Protein AF-0000000068831504 (afdb_homodimer)

pLDDT: mean 93.35, std 12.06, range [27.45, 98.94]

Organism: Rhodotorula toruloides (NCBI:txid5286)

Radius of gyration: 21.92 Å; Cα contacts (8 Å, |Δi|>4): 658; chains: 2; bounding box: 36×69×46 Å

InterPro domains:
  IPR019587 Polyketide cyclase/dehydrase [PF10604] (10-148)
  IPR023393 START-like domain superfamily [G3DSA:3.30.530.20] (9-151)

Sequence (302 aa):
MSAPVHGTYVVESAVIRAPLAQVWHLIKLGEFSKWFSQLESSGPAPKGVSDEVDVFEWKFKDGTVLHLKQEEHSSLRHSISYSVISAQPALSYSSVISTITLWSVTTGEFADSTFVQWTGQFSSDADASVVADASWKRKDALGDLAKAVKAMSAPVHGTYVVESAVIRAPLAQVWHLIKLGEFSKWFSQLESSGPAPKGVSDEVDVFEWKFKDGTVLHLKQEEHSSLRHSISYSVISAQPALSYSSVISTITLWSVTTGEFADSTFVQWTGQFSSDADASVVADASWKRKDALGDLAKAVKA

Secondary structure (DSSP, 8-state):
----TTSSEEEEEEEESS-HHHHHHH--GGGGGGT-TTEEEEEEPPTTT-S-TTEEEEEETTS-EEEEEEEEEETTTTEEEEEEEEEESPPSSS-EEEEEEEEE--SSTTTT-EEEEEEEEE-TT--HHHHHHHHHHHHHHHHHHHHHHH-/------SSEEEEEEEESS-HHHHHHH--GGGGGGT-TTEEEEEEPPTTT-S-TTEEEEEETTS-EEEEEEEEEETTTTEEEEEEEEEESPPSSS-EEEEEEEEE--SSTTTT-EEEEEEEEE-TT--HHHHHHHHHHHHHHHHHHHHHHH-

Foldseek 3Di:
DPDPLPALKAKDKDKALAAPVLLLVQPDQQRLVVQQVQWPHKHADDPPPDPDRQWMWTAGPVGKIWIKGWPDDDPPQSKTKIKTPAMVVGDQFDIKMKMKTKDADCDDPRHRIIMIMIMMHTDRRDDSVNRVVVNVSVVSSVVSSNVVSVD/DPDPLPALKAKDKDKALAAPVLLLVQPDQQRLVVQQVQWPHKHADDPPPDPDRQWMWTAGPVGKIWIKGWPDDDPPQSKTKIKTPAMVVGDQFDIKMKMKTKDADCDDPRHRIIMIMIMMHTDRRDDSVNRVVVNVSVVSSVVSSNVVSVD

Structure (mmCIF, N/CA/C/O backbone):
data_AF-0000000068831504-model_v1
#
loop_
_entity.id
_entity.type
_entity.pdbx_description
1 polymer RHTO0S12e04016g1_1
#
loop_
_atom_site.group_PDB
_atom_site.id
_atom_site.type_symbol
_atom_site.label_atom_id
_atom_site.label_alt_id
_atom_site.label_comp_id
_atom_site.label_asym_id
_atom_site.label_entity_id
_atom_site.label_seq_id
_atom_site.pdbx_PDB_ins_code
_atom_site.Cartn_x
_atom_site.Cartn_y
_atom_site.Cartn_z
_atom_site.occupancy
_atom_site.B_iso_or_equiv
_atom_site.auth_seq_id
_atom_site.auth_comp_id
_atom_site.auth_asym_id
_atom_site.auth_atom_id
_atom_site.pdbx_PDB_model_num
ATOM 1 N N . MET A 1 1 ? -12.477 -1.153 14.953 1 27.45 1 MET A N 1
ATOM 2 C CA . MET A 1 1 ? -11.57 -0.875 16.062 1 27.45 1 MET A CA 1
ATOM 3 C C . MET A 1 1 ? -10.352 -0.09 15.578 1 27.45 1 MET A C 1
ATOM 5 O O . MET A 1 1 ? -9.758 -0.424 14.555 1 27.45 1 MET A O 1
ATOM 9 N N . SER A 1 2 ? -10.289 1.305 15.781 1 34.94 2 SER A N 1
ATOM 10 C CA . SER A 1 2 ? -9.188 2.244 15.578 1 34.94 2 SER A CA 1
ATOM 11 C C . SER A 1 2 ? -7.844 1.602 15.914 1 34.94 2 SER A C 1
ATOM 13 O O . SER A 1 2 ? -7.77 0.704 16.75 1 34.94 2 SER A O 1
ATOM 15 N N . ALA A 1 3 ? -6.973 1.471 15.055 1 42.38 3 ALA A N 1
ATOM 16 C CA . ALA A 1 3 ? -5.613 1.045 15.375 1 42.38 3 ALA A CA 1
ATOM 17 C C . ALA A 1 3 ? -5.199 1.527 16.766 1 42.38 3 ALA A C 1
ATOM 19 O O . ALA A 1 3 ? -5.504 2.658 17.156 1 42.38 3 ALA A O 1
ATOM 20 N N . PRO A 1 4 ? -4.98 0.751 17.797 1 41.09 4 PRO A N 1
ATOM 21 C CA . PRO A 1 4 ? -4.527 1.148 19.125 1 41.09 4 PRO A CA 1
ATOM 22 C C . PRO A 1 4 ? -3.52 2.295 19.094 1 41.09 4 PRO A C 1
ATOM 24 O O . PRO A 1 4 ? -2.654 2.334 18.219 1 41.09 4 PRO A O 1
ATOM 27 N N . VAL A 1 5 ? -3.967 3.566 19.469 1 49.03 5 VAL A N 1
ATOM 28 C CA . VAL A 1 5 ? -3.16 4.754 19.719 1 49.03 5 VAL A CA 1
ATOM 29 C C . VAL A 1 5 ? -1.934 4.383 20.547 1 49.03 5 VAL A C 1
ATOM 31 O O . VAL A 1 5 ? -1.274 5.258 21.125 1 49.03 5 VAL A O 1
ATOM 34 N N . HIS A 1 6 ? -1.505 3.275 20.625 1 55.69 6 HIS A N 1
ATOM 35 C CA . HIS A 1 6 ? -0.518 3.217 21.688 1 55.69 6 HIS A CA 1
ATOM 36 C C . HIS A 1 6 ? 0.79 3.881 21.266 1 55.69 6 HIS A C 1
ATOM 38 O O . HIS A 1 6 ? 1.535 4.379 22.125 1 55.69 6 HIS A O 1
ATOM 44 N N . GLY A 1 7 ? 1.197 4.094 19.922 1 78 7 GLY A N 1
ATOM 45 C CA . GLY A 1 7 ? 2.561 4.527 19.656 1 78 7 GLY A CA 1
ATOM 46 C C . GLY A 1 7 ? 2.637 5.891 19 1 78 7 GLY A C 1
ATOM 47 O O . GLY A 1 7 ? 1.649 6.625 18.953 1 78 7 GLY A O 1
ATOM 48 N N . THR A 1 8 ? 3.674 6.516 18.984 1 92.44 8 THR A N 1
ATOM 49 C CA . THR A 1 8 ? 4.043 7.773 18.344 1 92.44 8 THR A CA 1
ATOM 50 C C . THR A 1 8 ? 3.949 7.66 16.828 1 92.44 8 THR A C 1
ATOM 52 O O . THR A 1 8 ? 4.773 8.219 16.094 1 92.44 8 THR A O 1
ATOM 55 N N . TYR A 1 9 ? 2.951 6.793 16.438 1 94.94 9 TYR A N 1
ATOM 56 C CA . TYR A 1 9 ? 2.811 6.527 15.008 1 94.94 9 TYR A CA 1
ATOM 57 C C . TYR A 1 9 ? 1.354 6.641 14.578 1 94.94 9 TYR A C 1
ATOM 59 O O . TYR A 1 9 ? 0.45 6.203 15.297 1 94.94 9 TYR A O 1
ATOM 67 N N . VAL A 1 10 ? 1.093 7.273 13.422 1 96.81 10 VAL A N 1
ATOM 68 C CA . VAL A 1 10 ? -0.245 7.391 12.852 1 96.81 10 VAL A CA 1
ATOM 69 C C . VAL A 1 10 ? -0.258 6.816 11.438 1 96.81 10 VAL A C 1
ATOM 71 O O . VAL A 1 10 ? 0.675 7.039 10.664 1 96.81 10 VAL A O 1
ATOM 74 N N . VAL A 1 11 ? -1.264 6.031 11.094 1 97.31 11 VAL A N 1
ATOM 75 C CA . VAL A 1 11 ? -1.48 5.523 9.742 1 97.31 11 VAL A CA 1
ATOM 76 C C . VAL A 1 11 ? -2.951 5.676 9.359 1 97.31 11 VAL A C 1
ATOM 78 O O . VAL A 1 11 ? -3.832 5.117 10.023 1 97.31 11 VAL A O 1
ATOM 81 N N . GLU A 1 12 ? -3.25 6.445 8.359 1 98.44 12 GLU A N 1
ATOM 82 C CA . GLU A 1 12 ? -4.586 6.59 7.785 1 98.44 12 GLU A CA 1
ATOM 83 C C . GLU A 1 12 ? -4.57 6.332 6.281 1 98.44 12 GLU A C 1
ATOM 85 O O . GLU A 1 12 ? -3.643 6.746 5.582 1 98.44 12 GLU A O 1
ATOM 90 N N . SER A 1 13 ? -5.551 5.645 5.859 1 98.81 13 SER A N 1
ATOM 91 C CA . SER A 1 13 ? -5.602 5.289 4.445 1 98.81 13 SER A CA 1
ATOM 92 C C . SER A 1 13 ? -7.035 5.305 3.922 1 98.81 13 SER A C 1
ATOM 94 O O . SER A 1 13 ? -7.984 5.172 4.695 1 98.81 13 SER A O 1
ATOM 96 N N . ALA A 1 14 ? -7.199 5.516 2.617 1 98.75 14 ALA A N 1
ATOM 97 C CA . ALA A 1 14 ? -8.492 5.539 1.935 1 98.75 14 ALA A CA 1
ATOM 98 C C . ALA A 1 14 ? -8.352 5.102 0.479 1 98.75 14 ALA A C 1
ATOM 100 O O . ALA A 1 14 ? -7.242 5.09 -0.068 1 98.75 14 ALA A O 1
ATOM 101 N N . VAL A 1 15 ? -9.43 4.672 -0.06 1 98.62 15 VAL A N 1
ATOM 102 C CA . VAL A 1 15 ? -9.531 4.422 -1.494 1 98.62 15 VAL A CA 1
ATOM 103 C C . VAL A 1 15 ? -10.25 5.582 -2.174 1 98.62 15 VAL A C 1
ATOM 105 O O . VAL A 1 15 ? -11.375 5.93 -1.801 1 98.62 15 VAL A O 1
ATOM 108 N N . ILE A 1 16 ? -9.523 6.184 -3.1 1 98.62 16 ILE A N 1
ATOM 109 C CA . ILE A 1 16 ? -10.031 7.328 -3.846 1 98.62 16 ILE A CA 1
ATOM 110 C C . ILE A 1 16 ? -10.523 6.871 -5.215 1 98.62 16 ILE A C 1
ATOM 112 O O . ILE A 1 16 ? -9.781 6.246 -5.977 1 98.62 16 ILE A O 1
ATOM 116 N N . ARG A 1 17 ? -11.773 7.172 -5.594 1 97.62 17 ARG A N 1
ATOM 117 C CA . ARG A 1 17 ? -12.367 6.73 -6.852 1 97.62 17 ARG A CA 1
ATOM 118 C C . ARG A 1 17 ? -11.875 7.578 -8.016 1 97.62 17 ARG A C 1
ATOM 120 O O . ARG A 1 17 ? -12.656 8.281 -8.656 1 97.62 17 ARG A O 1
ATOM 127 N N . ALA A 1 18 ? -10.656 7.551 -8.336 1 98.44 18 ALA A N 1
ATOM 128 C CA . ALA A 1 18 ? -9.992 8.188 -9.469 1 98.44 18 ALA A CA 1
ATOM 129 C C . ALA A 1 18 ? -8.672 7.488 -9.797 1 98.44 18 ALA A C 1
ATOM 131 O O . ALA A 1 18 ? -8.023 6.93 -8.914 1 98.44 18 ALA A O 1
ATOM 132 N N . PRO A 1 19 ? -8.273 7.535 -11.086 1 98.25 19 PRO A N 1
ATOM 133 C CA . PRO A 1 19 ? -7.02 6.879 -11.461 1 98.25 19 PRO A CA 1
ATOM 134 C C . PRO A 1 19 ? -5.801 7.492 -10.766 1 98.25 19 PRO A C 1
ATOM 136 O O . PRO A 1 19 ? -5.832 8.664 -10.375 1 98.25 19 PRO A O 1
ATOM 139 N N . LEU A 1 20 ? -4.785 6.703 -10.641 1 98.31 20 LEU A N 1
ATOM 140 C CA . LEU A 1 20 ? -3.568 7.055 -9.914 1 98.31 20 LEU A CA 1
ATOM 141 C C . LEU A 1 20 ? -3.006 8.383 -10.414 1 98.31 20 LEU A C 1
ATOM 143 O O . LEU A 1 20 ? -2.652 9.25 -9.617 1 98.31 20 LEU A O 1
ATOM 147 N N . ALA A 1 21 ? -2.947 8.516 -11.727 1 97.56 21 ALA A N 1
ATOM 148 C CA . ALA A 1 21 ? -2.355 9.719 -12.305 1 97.56 21 ALA A CA 1
ATOM 149 C C . ALA A 1 21 ? -3.102 10.969 -11.852 1 97.56 21 ALA A C 1
ATOM 151 O O . ALA A 1 21 ? -2.482 11.992 -11.531 1 97.56 21 ALA A O 1
ATOM 152 N N . GLN A 1 22 ? -4.379 10.93 -11.805 1 98.19 22 GLN A N 1
ATOM 153 C CA . GLN A 1 22 ? -5.203 12.062 -11.398 1 98.19 22 GLN A CA 1
ATOM 154 C C . GLN A 1 22 ? -4.988 12.398 -9.922 1 98.19 22 GLN A C 1
ATOM 156 O O . GLN A 1 22 ? -4.824 13.562 -9.562 1 98.19 22 GLN A O 1
ATOM 161 N N . VAL A 1 23 ? -5.035 11.391 -9.039 1 98.62 23 VAL A N 1
ATOM 162 C CA . VAL A 1 23 ? -4.863 11.609 -7.605 1 98.62 23 VAL A CA 1
ATOM 163 C C . VAL A 1 23 ? -3.457 12.133 -7.324 1 98.62 23 VAL A C 1
ATOM 165 O O . VAL A 1 23 ? -3.281 13.062 -6.531 1 98.62 23 VAL A O 1
ATOM 168 N N . TRP A 1 24 ? -2.445 11.531 -7.988 1 98.44 24 TRP A N 1
ATOM 169 C CA . TRP A 1 24 ? -1.05 11.914 -7.801 1 98.44 24 TRP A CA 1
ATOM 170 C C . TRP A 1 24 ? -0.842 13.383 -8.141 1 98.44 24 TRP A C 1
ATOM 172 O O . TRP A 1 24 ? -0.058 14.078 -7.484 1 98.44 24 TRP A O 1
ATOM 182 N N . HIS A 1 25 ? -1.53 13.914 -9.086 1 97.62 25 HIS A N 1
ATOM 183 C CA . HIS A 1 25 ? -1.429 15.305 -9.523 1 97.62 25 HIS A CA 1
ATOM 184 C C . HIS A 1 25 ? -1.837 16.266 -8.414 1 97.62 25 HIS A C 1
ATOM 186 O O . HIS A 1 25 ? -1.378 17.406 -8.375 1 97.62 25 HIS A O 1
ATOM 192 N N . LEU A 1 26 ? -2.635 15.82 -7.516 1 98.19 26 LEU A N 1
ATOM 193 C CA . LEU A 1 26 ? -3.133 16.656 -6.438 1 98.19 26 LEU A CA 1
ATOM 194 C C . LEU A 1 26 ? -2.18 16.641 -5.246 1 98.19 26 LEU A C 1
ATOM 196 O O . LEU A 1 26 ? -2.277 17.484 -4.352 1 98.19 26 LEU A O 1
ATOM 200 N N . ILE A 1 27 ? -1.249 15.672 -5.16 1 98.5 27 ILE A N 1
ATOM 201 C CA . ILE A 1 27 ? -0.37 15.5 -4.008 1 98.5 27 ILE A CA 1
ATOM 202 C C . ILE A 1 27 ? 0.89 16.344 -4.191 1 98.5 27 ILE A C 1
ATOM 204 O O . ILE A 1 27 ? 1.945 15.828 -4.559 1 98.5 27 ILE A O 1
ATOM 208 N N . LYS A 1 28 ? 0.702 17.609 -3.959 1 96.81 28 LYS A N 1
ATOM 209 C CA . LYS A 1 28 ? 1.753 18.625 -3.973 1 96.81 28 LYS A CA 1
ATOM 210 C C . LYS A 1 28 ? 1.675 19.516 -2.736 1 96.81 28 LYS A C 1
ATOM 212 O O . LYS A 1 28 ? 0.699 20.234 -2.553 1 96.81 28 LYS A O 1
ATOM 217 N N . LEU A 1 29 ? 2.758 19.484 -1.918 1 97.75 29 LEU A N 1
ATOM 218 C CA . LEU A 1 29 ? 2.725 20.172 -0.635 1 97.75 29 LEU A CA 1
ATOM 219 C C . LEU A 1 29 ? 2.352 21.641 -0.82 1 97.75 29 LEU A C 1
ATOM 221 O O . LEU A 1 29 ? 1.65 22.219 0.015 1 97.75 29 LEU A O 1
ATOM 225 N N . GLY A 1 30 ? 2.732 22.25 -1.896 1 97.12 30 GLY A N 1
ATOM 226 C CA . GLY A 1 30 ? 2.479 23.656 -2.133 1 97.12 30 GLY A CA 1
ATOM 227 C C . GLY A 1 30 ? 1.065 23.938 -2.609 1 97.12 30 GLY A C 1
ATOM 228 O O . GLY A 1 30 ? 0.654 25.094 -2.701 1 97.12 30 GLY A O 1
ATOM 229 N N . GLU A 1 31 ? 0.236 22.922 -2.9 1 97.12 31 GLU A N 1
ATOM 230 C CA . GLU A 1 31 ? -1.069 23.125 -3.52 1 97.12 31 GLU A CA 1
ATOM 231 C C . GLU A 1 31 ? -2.166 22.391 -2.752 1 97.12 31 GLU A C 1
ATOM 233 O O . GLU A 1 31 ? -3.262 22.172 -3.275 1 97.12 31 GLU A O 1
ATOM 238 N N . PHE A 1 32 ? -1.881 21.984 -1.518 1 98.31 32 PHE A N 1
ATOM 239 C CA . PHE A 1 32 ? -2.828 21.203 -0.727 1 98.31 32 PHE A CA 1
ATOM 240 C C . PHE A 1 32 ? -4.082 22.016 -0.427 1 98.31 32 PHE A C 1
ATOM 242 O O . PHE A 1 32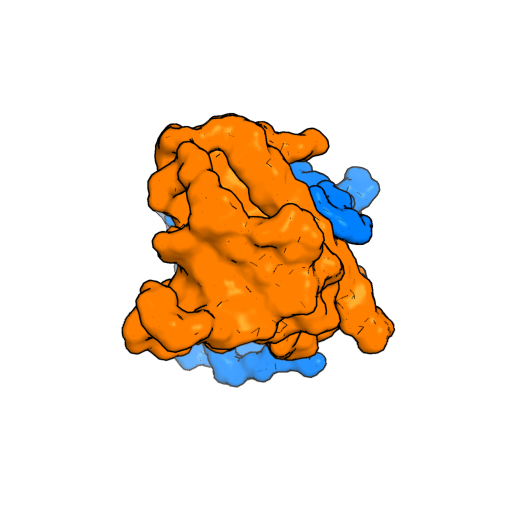 ? -5.156 21.453 -0.217 1 98.31 32 PHE A O 1
ATOM 249 N N . SER A 1 33 ? -3.938 23.344 -0.42 1 98.31 33 SER A N 1
ATOM 250 C CA . SER A 1 33 ? -5.078 24.188 -0.072 1 98.31 33 SER A CA 1
ATOM 251 C C . SER A 1 33 ? -6.16 24.125 -1.145 1 98.31 33 SER A C 1
ATOM 253 O O . SER A 1 33 ? -7.293 24.547 -0.914 1 98.31 33 SER A O 1
ATOM 255 N N . LYS A 1 34 ? -5.906 23.609 -2.301 1 97.75 34 LYS A N 1
ATOM 256 C CA . LYS A 1 34 ? -6.867 23.484 -3.395 1 97.75 34 LYS A CA 1
ATOM 257 C C . LYS A 1 34 ? -7.918 22.422 -3.078 1 97.75 34 LYS A C 1
ATOM 259 O O . LYS A 1 34 ? -9 22.422 -3.672 1 97.75 34 LYS A O 1
ATOM 264 N N . TRP A 1 35 ? -7.586 21.516 -2.158 1 98.31 35 TRP A N 1
ATOM 265 C CA . TRP A 1 35 ? -8.555 20.453 -1.915 1 98.31 35 TRP A CA 1
ATOM 266 C C . TRP A 1 35 ? -8.711 20.188 -0.421 1 98.31 35 TRP A C 1
ATOM 268 O O . TRP A 1 35 ? -9.703 19.609 0.013 1 98.31 35 TRP A O 1
ATOM 278 N N . PHE A 1 36 ? -7.711 20.469 0.407 1 98.5 36 PHE A N 1
ATOM 279 C CA . PHE A 1 36 ? -7.793 20.266 1.849 1 98.5 36 PHE A CA 1
ATOM 280 C C . PHE A 1 36 ? -8.477 21.453 2.523 1 98.5 36 PHE A C 1
ATOM 282 O O . PHE A 1 36 ? -7.844 22.484 2.768 1 98.5 36 PHE A O 1
ATOM 289 N N . SER A 1 37 ? -9.641 21.281 2.943 1 98.12 37 SER A N 1
ATOM 290 C CA . SER A 1 37 ? -10.547 22.375 3.309 1 98.12 37 SER A CA 1
ATOM 291 C C . SER A 1 37 ? -10.086 23.062 4.586 1 98.12 37 SER A C 1
ATOM 293 O O . SER A 1 37 ? -10.445 24.219 4.828 1 98.12 37 SER A O 1
ATOM 295 N N . GLN A 1 38 ? -9.344 22.406 5.398 1 97.75 38 GLN A N 1
ATOM 296 C CA . GLN A 1 38 ? -8.883 23.016 6.645 1 97.75 38 GLN A CA 1
ATOM 297 C C . GLN A 1 38 ? -7.797 24.047 6.391 1 97.75 38 GLN A C 1
ATOM 299 O O . GLN A 1 38 ? -7.488 24.859 7.262 1 97.75 38 GLN A O 1
ATOM 304 N N . LEU A 1 39 ? -7.215 23.969 5.238 1 98.56 39 LEU A N 1
ATOM 305 C CA . LEU A 1 39 ? -6.137 24.891 4.926 1 98.56 39 LEU A CA 1
ATOM 306 C C . LEU A 1 39 ? -6.691 26.203 4.363 1 98.56 39 LEU A C 1
ATOM 308 O O . LEU A 1 39 ? -7.562 26.188 3.49 1 98.56 39 LEU A O 1
ATOM 312 N N . GLU A 1 40 ? -6.211 27.266 4.891 1 98.31 40 GLU A N 1
ATOM 313 C CA . GLU A 1 40 ? -6.461 28.594 4.309 1 98.31 40 GLU A CA 1
ATOM 314 C C . GLU A 1 40 ? -5.598 28.828 3.074 1 98.31 40 GLU A C 1
ATOM 316 O O . GLU A 1 40 ? -6.066 29.359 2.074 1 98.31 40 GLU A O 1
ATOM 321 N N . SER A 1 41 ? -4.348 28.391 3.189 1 98.12 41 SER A N 1
ATOM 322 C CA . SER A 1 41 ? -3.42 28.562 2.074 1 98.12 41 SER A CA 1
ATOM 323 C C . SER A 1 41 ? -2.264 27.562 2.172 1 98.12 41 SER A C 1
ATOM 325 O O . SER A 1 41 ? -1.976 27.047 3.25 1 98.12 41 SER A O 1
ATOM 327 N N . SER A 1 42 ? -1.678 27.234 1.084 1 98.38 42 SER A N 1
ATOM 328 C CA . SER A 1 42 ? -0.447 26.469 0.955 1 98.38 42 SER A CA 1
ATOM 329 C C . SER A 1 42 ? 0.444 27.016 -0.149 1 98.38 42 SER A C 1
ATOM 331 O O . SER A 1 42 ? -0.052 27.562 -1.137 1 98.38 42 SER A O 1
ATOM 333 N N . GLY A 1 43 ? 1.749 27 0.048 1 96.12 43 GLY A N 1
ATOM 334 C CA . GLY A 1 43 ? 2.713 27.5 -0.915 1 96.12 43 GLY A CA 1
ATOM 335 C C . GLY A 1 43 ? 4.137 27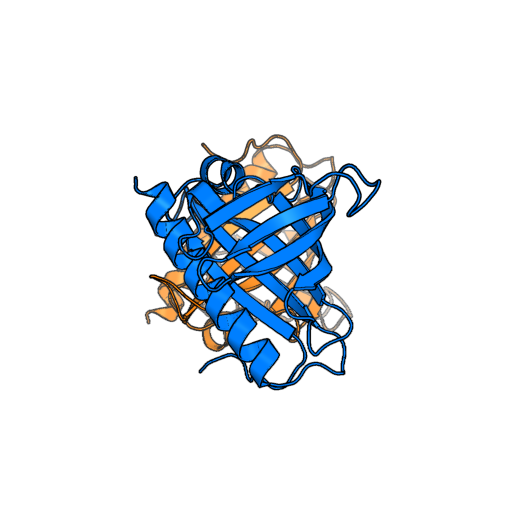.5 -0.394 1 96.12 43 GLY A C 1
ATOM 336 O O . GLY A 1 43 ? 4.418 26.906 0.654 1 96.12 43 GLY A O 1
ATOM 337 N N . PRO A 1 44 ? 5.055 28.016 -1.228 1 94.81 44 PRO A N 1
ATOM 338 C CA . PRO A 1 44 ? 6.43 28.125 -0.734 1 94.81 44 PRO A CA 1
ATOM 339 C C . PRO A 1 44 ? 6.531 28.922 0.564 1 94.81 44 PRO A C 1
ATOM 341 O O . PRO A 1 44 ? 5.797 29.891 0.756 1 94.81 44 PRO A O 1
ATOM 344 N N . ALA A 1 45 ? 7.383 28.453 1.424 1 93.56 45 ALA A N 1
ATOM 345 C CA . ALA A 1 45 ? 7.621 29.203 2.652 1 93.56 45 ALA A CA 1
ATOM 346 C C . ALA A 1 45 ? 8.195 30.594 2.348 1 93.56 45 ALA A C 1
ATOM 348 O O . ALA A 1 45 ? 8.945 30.75 1.389 1 93.56 45 ALA A O 1
ATOM 349 N N . PRO A 1 46 ? 7.75 31.578 3.162 1 88.25 46 PRO A N 1
ATOM 350 C CA . PRO A 1 46 ? 8.312 32.906 2.963 1 88.25 46 PRO A CA 1
ATOM 351 C C . PRO A 1 46 ? 9.836 32.938 3.088 1 88.25 46 PRO A C 1
ATOM 353 O O . PRO A 1 46 ? 10.422 32.062 3.717 1 88.25 46 PRO A O 1
ATOM 356 N N . LYS A 1 47 ? 10.312 33.938 2.441 1 81.12 47 LYS A N 1
ATOM 357 C CA . LYS A 1 47 ? 11.758 34.156 2.537 1 81.12 47 LYS A CA 1
ATOM 358 C C . LYS A 1 47 ? 12.195 34.281 3.99 1 81.12 47 LYS A C 1
ATOM 360 O O . LYS A 1 47 ? 11.5 34.906 4.793 1 81.12 47 LYS A O 1
ATOM 365 N N . GLY A 1 48 ? 13.273 33.688 4.414 1 77.81 48 GLY A N 1
ATOM 366 C CA . GLY A 1 48 ? 13.781 33.844 5.77 1 77.81 48 GLY A CA 1
ATOM 367 C C . GLY A 1 48 ? 13.531 32.594 6.625 1 77.81 48 GLY A C 1
ATOM 368 O O . GLY A 1 48 ? 14.219 32.406 7.629 1 77.81 48 GLY A O 1
ATOM 369 N N . VAL A 1 49 ? 12.414 31.969 6.355 1 74.44 49 VAL A N 1
ATOM 370 C CA . VAL A 1 49 ? 12.102 30.781 7.125 1 74.44 49 VAL A CA 1
ATOM 371 C C . VAL A 1 49 ? 13.203 29.734 6.926 1 74.44 49 VAL A C 1
ATOM 373 O O . VAL A 1 49 ? 13.68 29.141 7.895 1 74.44 49 VAL A O 1
ATOM 376 N N . SER A 1 50 ? 13.438 29.484 5.656 1 72.62 50 SER A N 1
ATOM 377 C CA . SER A 1 50 ? 14.508 28.547 5.305 1 72.62 50 SER A CA 1
ATOM 378 C C . SER A 1 50 ? 15.18 28.953 3.996 1 72.62 50 SER A C 1
ATOM 380 O O . SER A 1 50 ? 14.547 29.562 3.129 1 72.62 50 SER A O 1
ATOM 382 N N . ASP A 1 51 ? 16.406 28.734 3.961 1 73.44 51 ASP A N 1
ATOM 383 C CA . ASP A 1 51 ? 17.156 28.969 2.73 1 73.44 51 ASP A CA 1
ATOM 384 C C . ASP A 1 51 ? 16.969 27.828 1.737 1 73.44 51 ASP A C 1
ATOM 386 O O . ASP A 1 51 ? 17.422 27.906 0.593 1 73.44 51 ASP A O 1
ATOM 390 N N . GLU A 1 52 ? 16.266 26.922 2.24 1 76.69 52 GLU A N 1
ATOM 391 C CA . GLU A 1 52 ? 16.094 25.766 1.378 1 76.69 52 GLU A CA 1
ATOM 392 C C . GLU A 1 52 ? 14.898 25.938 0.448 1 76.69 52 GLU A C 1
ATOM 394 O O . GLU A 1 52 ? 13.883 26.516 0.838 1 76.69 52 GLU A O 1
ATOM 399 N N . VAL A 1 53 ? 15 25.453 -0.841 1 76.75 53 VAL A N 1
ATOM 400 C CA . VAL A 1 53 ? 13.992 25.594 -1.887 1 76.75 53 VAL A CA 1
ATOM 401 C C . VAL A 1 53 ? 12.898 24.547 -1.707 1 76.75 53 VAL A C 1
ATOM 403 O O . VAL A 1 53 ? 11.812 24.672 -2.275 1 76.75 53 VAL A O 1
ATOM 406 N N . ASP A 1 54 ? 13.031 23.688 -0.845 1 91.94 54 ASP A N 1
ATOM 407 C CA . ASP A 1 54 ? 12.07 22.594 -0.716 1 91.94 54 ASP A CA 1
ATOM 408 C C . ASP A 1 54 ? 11.297 22.688 0.595 1 91.94 54 ASP A C 1
ATOM 410 O O . ASP A 1 54 ? 11.047 21.672 1.255 1 91.94 54 ASP A O 1
ATOM 414 N N . VAL A 1 55 ? 11.047 24 0.99 1 96.25 55 VAL A N 1
ATOM 415 C CA . VAL A 1 55 ? 10.25 24.234 2.189 1 96.25 55 VAL A CA 1
ATOM 416 C C . VAL A 1 55 ? 8.922 24.891 1.807 1 96.25 55 VAL A C 1
ATOM 418 O O . VAL A 1 55 ? 8.891 25.828 1.012 1 96.25 55 VAL A O 1
ATOM 421 N N . PHE A 1 56 ? 7.82 24.359 2.389 1 97.56 56 PHE A N 1
ATOM 422 C CA . PHE A 1 56 ? 6.477 24.828 2.084 1 97.56 56 PHE A CA 1
ATOM 423 C C . PHE A 1 56 ? 5.77 25.297 3.35 1 97.56 56 PHE A C 1
ATOM 425 O O . PHE A 1 56 ? 6.156 24.922 4.461 1 97.56 56 PHE A O 1
ATOM 432 N N . GLU A 1 57 ? 4.797 26.188 3.145 1 97.25 57 GLU A N 1
ATOM 433 C CA . GLU A 1 57 ? 3.98 26.688 4.242 1 97.25 57 GLU A CA 1
ATOM 434 C C . GLU A 1 57 ? 2.531 26.234 4.109 1 97.25 57 GLU A C 1
ATOM 436 O O . GLU A 1 57 ? 1.928 26.359 3.043 1 97.25 57 GLU A O 1
ATOM 441 N N . TRP A 1 58 ? 2.031 25.594 5.148 1 98.5 58 TRP A N 1
ATOM 442 C CA . TRP A 1 58 ? 0.604 25.344 5.316 1 98.5 58 TRP A CA 1
ATOM 443 C C . TRP A 1 58 ? 0.014 26.266 6.383 1 98.5 58 TRP A C 1
ATOM 445 O O . TRP A 1 58 ? 0.469 26.26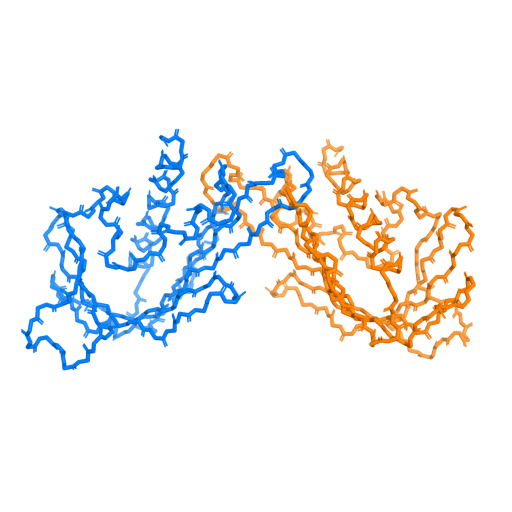6 7.527 1 98.5 58 TRP A O 1
ATOM 455 N N . LYS A 1 59 ? -0.951 27.062 5.996 1 98.19 59 LYS A N 1
ATOM 456 C CA . LYS A 1 59 ? -1.726 27.875 6.938 1 98.19 59 LYS A CA 1
ATOM 457 C C . LYS A 1 59 ? -3.127 27.297 7.129 1 98.19 59 LYS A C 1
ATOM 459 O O . LYS A 1 59 ? -3.9 27.203 6.172 1 98.19 59 LYS A O 1
ATOM 464 N N . PHE A 1 60 ? -3.398 27.016 8.359 1 97.94 60 PHE A N 1
ATOM 465 C CA . PHE A 1 60 ? -4.711 26.453 8.672 1 97.94 60 PHE A CA 1
ATOM 466 C C . PHE A 1 60 ? -5.703 27.562 9 1 97.94 60 PHE A C 1
ATOM 468 O O . PHE A 1 60 ? -5.305 28.656 9.43 1 97.94 60 PHE A O 1
ATOM 475 N N . LYS A 1 61 ? -6.941 27.25 8.844 1 97.56 61 LYS A N 1
ATOM 476 C CA . LYS A 1 61 ? -8.008 28.203 9.117 1 97.56 61 LYS A CA 1
ATOM 477 C C . LYS A 1 61 ? -8.125 28.484 10.609 1 97.56 61 LYS A C 1
ATOM 479 O O . LYS A 1 61 ? -8.633 29.547 11.008 1 97.56 61 LYS A O 1
ATOM 484 N N . ASP A 1 62 ? -7.629 27.594 11.438 1 95.31 62 ASP A N 1
ATOM 485 C CA . ASP A 1 62 ? -7.684 27.797 12.883 1 95.31 62 ASP A CA 1
ATOM 486 C C . ASP A 1 62 ? -6.52 28.672 13.359 1 95.31 62 ASP A C 1
ATOM 488 O O . ASP A 1 62 ? -6.336 28.859 14.562 1 95.31 62 ASP A O 1
ATOM 492 N N . GLY A 1 63 ? -5.656 29.078 12.438 1 95.69 63 GLY A N 1
ATOM 493 C CA . GLY A 1 63 ? -4.566 29.984 12.758 1 95.69 63 GLY A CA 1
ATOM 494 C C . GLY A 1 63 ? -3.219 29.297 12.844 1 95.69 63 GLY A C 1
ATOM 495 O O . GLY A 1 63 ? -2.178 29.953 12.883 1 95.69 63 GLY A O 1
ATOM 496 N N . THR A 1 64 ? -3.189 27.984 12.852 1 96 64 THR A N 1
ATOM 497 C CA . THR A 1 64 ? -1.945 27.234 12.906 1 96 64 THR A CA 1
ATOM 498 C C . THR A 1 64 ? -1.157 27.391 11.609 1 96 64 THR A C 1
ATOM 500 O O . THR A 1 64 ? -1.734 27.359 10.523 1 96 64 THR A O 1
ATOM 503 N N . VAL A 1 65 ? 0.184 27.594 11.797 1 97.38 65 VAL A N 1
ATOM 504 C CA . VAL A 1 65 ? 1.069 27.672 10.641 1 97.38 65 VAL A CA 1
ATOM 505 C C . VAL A 1 65 ? 2.16 26.609 10.75 1 97.38 65 VAL A C 1
ATOM 507 O O . VAL A 1 65 ? 2.805 26.469 11.789 1 97.38 65 VAL A O 1
ATOM 510 N N . LEU A 1 66 ? 2.334 25.828 9.688 1 97.5 66 LEU A N 1
ATOM 511 C CA . LEU A 1 66 ? 3.391 24.828 9.625 1 97.5 66 LEU A CA 1
ATOM 512 C C . LEU A 1 66 ? 4.367 25.141 8.492 1 97.5 66 LEU A C 1
ATOM 514 O O . LEU A 1 66 ? 3.949 25.516 7.395 1 97.5 66 LEU A O 1
ATOM 518 N N . HIS A 1 67 ? 5.641 25.016 8.781 1 96.88 67 HIS A N 1
ATOM 519 C CA . HIS A 1 67 ? 6.672 25 7.75 1 96.88 67 HIS A CA 1
ATOM 520 C C . HIS A 1 67 ? 7.211 23.594 7.535 1 96.88 67 HIS A C 1
ATOM 522 O O . HIS A 1 67 ? 7.762 22.984 8.461 1 96.88 67 HIS A O 1
ATOM 528 N N . LEU A 1 68 ? 7.027 23.125 6.305 1 97.94 68 LEU A N 1
ATOM 529 C CA . LEU A 1 68 ? 7.301 21.734 5.965 1 97.94 68 LEU A CA 1
ATOM 530 C C . LEU A 1 68 ? 8.516 21.625 5.047 1 97.94 68 LEU A C 1
ATOM 532 O O . LEU A 1 68 ? 8.609 22.344 4.047 1 97.94 68 LEU A O 1
ATOM 536 N N . LYS A 1 69 ? 9.43 20.75 5.391 1 97 69 LYS A N 1
ATOM 537 C CA . LYS A 1 69 ? 10.531 20.406 4.496 1 97 69 LYS A CA 1
ATOM 538 C C . LYS A 1 69 ? 10.227 19.125 3.73 1 97 69 LYS A C 1
ATOM 540 O O . LYS A 1 69 ? 9.984 18.078 4.336 1 97 69 LYS A O 1
ATOM 545 N N . GLN A 1 70 ? 10.195 19.25 2.424 1 97.44 70 GLN A N 1
ATOM 546 C CA . GLN A 1 70 ? 10.047 18.047 1.606 1 97.44 70 GLN A CA 1
ATOM 547 C C . GLN A 1 70 ? 11.328 17.219 1.624 1 97.44 70 GLN A C 1
ATOM 549 O O . GLN A 1 70 ? 12.32 17.578 0.996 1 97.44 70 GLN A O 1
ATOM 554 N N . GLU A 1 71 ? 11.289 16.078 2.24 1 97.31 71 GLU A N 1
ATOM 555 C CA . GLU A 1 71 ? 12.461 15.227 2.4 1 97.31 71 GLU A CA 1
ATOM 556 C C . GLU A 1 71 ? 12.68 14.352 1.173 1 97.31 71 GLU A C 1
ATOM 558 O O . GLU A 1 71 ? 13.812 14.016 0.834 1 97.31 71 GLU A O 1
ATOM 563 N N . GLU A 1 72 ? 11.633 13.945 0.601 1 97.19 72 GLU A N 1
ATOM 564 C CA . GLU A 1 72 ? 11.672 13.07 -0.563 1 97.19 72 GLU A CA 1
ATOM 565 C C . GLU A 1 72 ? 10.43 13.234 -1.428 1 97.19 72 GLU A C 1
ATOM 567 O O . GLU A 1 72 ? 9.328 13.43 -0.909 1 97.19 72 GLU A O 1
ATOM 572 N N . HIS A 1 73 ? 10.617 13.219 -2.729 1 96.88 73 HIS A N 1
ATOM 573 C CA . HIS A 1 73 ? 9.562 13.133 -3.732 1 96.88 73 HIS A CA 1
ATOM 574 C C . HIS A 1 73 ? 9.898 12.102 -4.809 1 96.88 73 HIS A C 1
ATOM 576 O O . HIS A 1 73 ? 10.883 12.266 -5.535 1 96.88 73 HIS A O 1
ATOM 582 N N . SER A 1 74 ? 9.117 11.094 -4.879 1 96.88 74 SER A N 1
ATOM 583 C CA . SER A 1 74 ? 9.375 10.055 -5.867 1 96.88 74 SER A CA 1
ATOM 584 C C . SER A 1 74 ? 8.18 9.867 -6.801 1 96.88 74 SER A C 1
ATOM 586 O O . SER A 1 74 ? 7.168 9.281 -6.418 1 96.88 74 SER A O 1
ATOM 588 N N . SER A 1 75 ? 8.32 10.289 -8.031 1 94.69 75 SER A N 1
ATOM 589 C CA . SER A 1 75 ? 7.293 10.023 -9.023 1 94.69 75 SER A CA 1
ATOM 590 C C . SER A 1 75 ? 7.258 8.547 -9.406 1 94.69 75 SER A C 1
ATOM 592 O O . SER A 1 75 ? 6.227 8.039 -9.852 1 94.69 75 SER A O 1
ATOM 594 N N . LEU A 1 76 ? 8.375 7.871 -9.242 1 91.56 76 LEU A N 1
ATOM 595 C CA . LEU A 1 76 ? 8.477 6.449 -9.555 1 91.56 76 LEU A CA 1
ATOM 596 C C . LEU A 1 76 ? 7.645 5.625 -8.578 1 91.56 76 LEU A C 1
ATOM 598 O O . LEU A 1 76 ? 6.879 4.754 -9 1 91.56 76 LEU A O 1
ATOM 602 N N . ARG A 1 77 ? 7.637 5.902 -7.262 1 95.12 77 ARG A N 1
ATOM 603 C CA . ARG A 1 77 ? 6.949 5.145 -6.223 1 95.12 77 ARG A CA 1
ATOM 604 C C . ARG A 1 77 ? 5.648 5.832 -5.812 1 95.12 77 ARG A C 1
ATOM 606 O O . ARG A 1 77 ? 4.906 5.316 -4.977 1 95.12 77 ARG A O 1
ATOM 613 N N . HIS A 1 78 ? 5.391 7 -6.41 1 98.38 78 HIS A N 1
ATOM 614 C CA . HIS A 1 78 ? 4.242 7.828 -6.051 1 98.38 78 HIS A CA 1
ATOM 615 C C . HIS A 1 78 ? 4.168 8.039 -4.543 1 98.38 78 HIS A C 1
ATOM 617 O O . HIS A 1 78 ? 3.18 7.668 -3.908 1 98.38 78 HIS A O 1
ATOM 623 N N . SER A 1 79 ? 5.234 8.719 -4.059 1 98.69 79 SER A N 1
ATOM 624 C CA . SER A 1 79 ? 5.309 8.984 -2.623 1 98.69 79 SER A CA 1
ATOM 625 C C . SER A 1 79 ? 5.984 10.328 -2.344 1 98.69 79 SER A C 1
ATOM 627 O O . SER A 1 79 ? 6.852 10.758 -3.104 1 98.69 79 SER A O 1
ATOM 629 N N . ILE A 1 80 ? 5.57 11.039 -1.292 1 98.62 80 ILE A N 1
ATOM 630 C CA . ILE A 1 80 ? 6.211 12.25 -0.788 1 98.62 80 ILE A CA 1
ATOM 631 C C . ILE A 1 80 ? 6.414 12.133 0.721 1 98.62 80 ILE A C 1
ATOM 633 O O . ILE A 1 80 ? 5.535 11.656 1.438 1 98.62 80 ILE A O 1
ATOM 637 N N . SER A 1 81 ? 7.598 12.43 1.189 1 98.62 81 SER A N 1
ATOM 638 C CA . SER A 1 81 ? 7.906 12.5 2.613 1 98.62 81 SER A CA 1
ATOM 639 C C . SER A 1 81 ? 8.266 13.922 3.027 1 98.62 81 SER A C 1
ATOM 641 O O . SER A 1 81 ? 8.961 14.633 2.297 1 98.62 81 SER A O 1
ATOM 643 N N . TYR A 1 82 ? 7.785 14.312 4.18 1 98.5 82 TYR A N 1
ATOM 644 C CA . TYR A 1 82 ? 8.07 15.664 4.648 1 98.5 82 TYR A CA 1
ATOM 645 C C . TYR A 1 82 ? 8.188 15.703 6.168 1 98.5 82 TYR A C 1
ATOM 647 O O . TYR A 1 82 ? 7.66 14.828 6.855 1 98.5 82 TYR A O 1
ATOM 655 N N . SER A 1 83 ? 8.945 16.641 6.633 1 97.69 83 SER A N 1
ATOM 656 C CA . SER A 1 83 ? 9.094 16.906 8.062 1 97.69 83 SER A CA 1
ATOM 657 C C . SER A 1 83 ? 8.648 18.328 8.406 1 97.69 83 SER A C 1
ATOM 659 O O . SER A 1 83 ? 8.57 19.188 7.527 1 97.69 83 SER A O 1
ATOM 661 N N . VAL A 1 84 ? 8.297 18.531 9.648 1 96.56 84 VAL A N 1
ATOM 662 C CA . VAL A 1 84 ? 7.953 19.859 10.125 1 96.56 84 VAL A CA 1
ATOM 663 C C . VAL A 1 84 ? 9.195 20.531 10.711 1 96.56 84 VAL A C 1
ATOM 665 O O . VAL A 1 84 ? 9.805 20 11.648 1 96.56 84 VAL A O 1
ATOM 668 N N . ILE A 1 85 ? 9.516 21.656 10.188 1 94.5 85 ILE A N 1
ATOM 669 C CA . ILE A 1 85 ? 10.742 22.281 10.664 1 94.5 85 ILE A CA 1
ATOM 670 C C . ILE A 1 85 ? 10.398 23.406 11.641 1 94.5 85 ILE A C 1
ATOM 672 O O . ILE A 1 85 ? 11.211 23.766 12.5 1 94.5 85 ILE A O 1
ATOM 676 N N . SER A 1 86 ? 9.188 24 11.523 1 94.38 86 SER A N 1
ATOM 677 C CA . SER A 1 86 ? 8.703 24.969 12.5 1 94.38 86 SER A CA 1
ATOM 678 C C . SER A 1 86 ? 7.18 25.062 12.477 1 94.38 86 SER A C 1
ATOM 680 O O . SER A 1 86 ? 6.543 24.641 11.508 1 94.38 86 SER A O 1
ATOM 682 N N . ALA A 1 87 ? 6.688 25.5 13.578 1 96 87 ALA A N 1
ATOM 683 C CA . ALA A 1 87 ? 5.238 25.625 13.711 1 96 87 ALA A CA 1
ATOM 684 C C . ALA A 1 87 ? 4.867 26.797 14.617 1 96 87 ALA A C 1
ATOM 686 O O . ALA A 1 87 ? 5.621 27.141 15.531 1 96 87 ALA A O 1
ATOM 687 N N . GLN A 1 88 ? 3.756 27.406 14.297 1 95.56 88 GLN A N 1
ATOM 688 C CA . GLN A 1 88 ? 3.141 28.422 15.148 1 95.56 88 GLN A CA 1
ATOM 689 C C . GLN A 1 88 ? 1.665 28.109 15.391 1 95.56 88 GLN A C 1
ATOM 691 O O . GLN A 1 88 ? 0.871 28.094 14.445 1 95.56 88 GLN A O 1
ATOM 696 N N . PRO A 1 89 ? 1.157 27.953 16.656 1 95.75 89 PRO A N 1
ATOM 697 C CA . PRO A 1 89 ? 1.987 27.859 17.859 1 95.75 89 PRO A CA 1
ATOM 698 C C . PRO A 1 89 ? 2.986 26.719 17.812 1 95.75 89 PRO A C 1
ATOM 700 O O . PRO A 1 89 ? 2.873 25.828 16.953 1 95.75 89 PRO A O 1
ATOM 703 N N . ALA A 1 90 ? 3.947 26.719 18.75 1 93.69 90 ALA A N 1
ATOM 704 C CA . ALA A 1 90 ? 4.996 25.703 18.766 1 93.69 90 ALA A CA 1
ATOM 705 C C . ALA A 1 90 ? 4.414 24.312 19.047 1 93.69 90 ALA A C 1
ATOM 707 O O . ALA A 1 90 ? 3.473 24.172 19.828 1 93.69 90 ALA A O 1
ATOM 708 N N . LEU A 1 91 ? 5.09 23.344 18.422 1 92.69 91 LEU A N 1
ATOM 709 C CA . LEU A 1 91 ? 4.672 21.953 18.609 1 92.69 91 LEU A CA 1
ATOM 710 C C . LEU A 1 91 ? 5.031 21.469 20.016 1 92.69 91 LEU A C 1
ATOM 712 O O . LEU A 1 91 ? 6.004 21.938 20.609 1 92.69 91 LEU A O 1
ATOM 716 N N . SER A 1 92 ? 4.285 20.578 20.5 1 94.06 92 SER A N 1
ATOM 717 C CA . SER A 1 92 ? 4.523 19.984 21.812 1 94.06 92 SER A CA 1
ATOM 718 C C . SER A 1 92 ? 5.461 18.797 21.719 1 94.06 92 SER A C 1
ATOM 720 O O . SER A 1 92 ? 5.688 18.094 22.719 1 94.06 92 SER A O 1
ATOM 722 N N . TYR A 1 93 ? 5.934 18.438 20.609 1 95.75 93 TYR A N 1
ATOM 723 C CA . TYR A 1 93 ? 6.84 17.328 20.344 1 95.75 93 TYR A CA 1
ATOM 724 C C . TYR A 1 93 ? 8.039 17.781 19.516 1 95.75 93 TYR A C 1
ATOM 726 O O . TYR A 1 93 ? 7.996 18.844 18.891 1 95.75 93 TYR A O 1
ATOM 734 N N . SER A 1 94 ? 9.086 17.047 19.484 1 95.75 94 SER A N 1
ATOM 735 C CA . SER A 1 94 ? 10.375 17.469 18.938 1 95.75 94 SER A CA 1
ATOM 736 C C . SER A 1 94 ? 10.398 17.312 17.422 1 95.75 94 SER A C 1
ATOM 738 O O . SER A 1 94 ? 11.047 18.109 16.719 1 95.75 94 SER A O 1
ATOM 740 N N . SER A 1 95 ? 9.766 16.219 16.953 1 96.75 95 SER A N 1
ATOM 741 C CA . SER A 1 95 ? 9.875 16 15.516 1 96.75 95 SER A CA 1
ATOM 742 C C . SER A 1 95 ? 8.781 15.07 15.016 1 96.75 95 SER A C 1
ATOM 744 O O . SER A 1 95 ? 8.203 14.297 15.789 1 96.75 95 SER A O 1
ATOM 746 N N . VAL A 1 96 ? 8.523 15.203 13.734 1 97.69 96 VAL A N 1
ATOM 747 C CA . VAL A 1 96 ? 7.609 14.297 13.039 1 97.69 96 VAL A CA 1
ATOM 748 C C . VAL A 1 96 ? 8.023 14.172 11.578 1 97.69 96 VAL A C 1
ATOM 750 O O . VAL A 1 96 ? 8.422 15.156 10.953 1 97.69 96 VAL A O 1
ATOM 753 N N . ILE A 1 97 ? 7.977 13.008 11.047 1 98.25 97 ILE A N 1
ATOM 754 C CA . ILE A 1 97 ? 8.125 12.75 9.617 1 98.25 97 ILE A CA 1
ATOM 755 C C . ILE A 1 97 ? 6.852 12.102 9.078 1 98.25 97 ILE A C 1
ATOM 757 O O . ILE A 1 97 ? 6.348 11.133 9.656 1 98.25 97 ILE A O 1
ATOM 761 N N . SER A 1 98 ? 6.34 12.656 8.016 1 98.5 98 SER A N 1
ATOM 762 C CA . SER A 1 98 ? 5.117 12.164 7.387 1 98.5 98 SER A CA 1
ATOM 763 C C . SER A 1 98 ? 5.383 11.688 5.965 1 98.5 98 SER A C 1
ATOM 765 O O . SER A 1 98 ? 6.273 12.203 5.285 1 98.5 98 SER A O 1
ATOM 767 N N . THR A 1 99 ? 4.66 10.672 5.516 1 98.81 99 THR A N 1
ATOM 768 C CA . THR A 1 99 ? 4.762 10.148 4.156 1 98.81 99 THR A CA 1
ATOM 769 C C . THR A 1 99 ? 3.375 9.867 3.582 1 98.81 99 THR A C 1
ATOM 771 O O . THR A 1 99 ? 2.508 9.328 4.27 1 98.81 99 THR A O 1
ATOM 774 N N . ILE A 1 100 ? 3.129 10.305 2.344 1 98.94 100 ILE A N 1
ATOM 775 C CA . ILE A 1 100 ? 1.96 9.938 1.553 1 98.94 100 ILE A CA 1
ATOM 776 C C . ILE A 1 100 ? 2.379 9.016 0.412 1 98.94 100 ILE A C 1
ATOM 778 O O . ILE A 1 100 ? 3.297 9.328 -0.348 1 98.94 100 ILE A O 1
ATOM 782 N N . THR A 1 101 ? 1.809 7.895 0.346 1 98.88 101 THR A N 1
ATOM 783 C CA . THR A 1 101 ? 2.088 6.93 -0.712 1 98.88 101 THR A CA 1
ATOM 784 C C . THR A 1 101 ? 0.803 6.531 -1.433 1 98.88 101 THR A C 1
ATOM 786 O O . THR A 1 101 ? -0.232 6.32 -0.796 1 98.88 101 THR A O 1
ATOM 789 N N . LEU A 1 102 ? 0.865 6.395 -2.758 1 98.88 102 LEU A N 1
ATOM 790 C CA . LEU A 1 102 ? -0.284 6.035 -3.582 1 98.88 102 LEU A CA 1
ATOM 791 C C . LEU A 1 102 ? -0.027 4.738 -4.34 1 98.88 102 LEU A C 1
ATOM 793 O O . LEU A 1 102 ? 1.08 4.508 -4.832 1 98.88 102 LEU A O 1
ATOM 797 N N . TRP A 1 103 ? -1.055 3.914 -4.426 1 98.62 103 TRP A N 1
ATOM 798 C CA . TRP A 1 103 ? -1.046 2.695 -5.23 1 98.62 103 TRP A CA 1
ATOM 799 C C . TRP A 1 103 ? -2.305 2.598 -6.086 1 98.62 103 TRP A C 1
ATOM 801 O O . TRP A 1 103 ? -3.4 2.941 -5.629 1 98.62 103 TRP A O 1
ATOM 811 N N . SER A 1 104 ? -2.156 2.123 -7.32 1 98.38 104 SER A N 1
ATOM 812 C CA . SER A 1 104 ? -3.316 1.886 -8.172 1 98.38 104 SER A CA 1
ATOM 813 C C . SER A 1 104 ? -4.051 0.613 -7.766 1 98.38 104 SER A C 1
ATOM 815 O O . SER A 1 104 ? -3.428 -0.364 -7.348 1 98.38 104 SER A O 1
ATOM 817 N N . VAL A 1 105 ? -5.336 0.645 -7.801 1 98.38 105 VAL A N 1
ATOM 818 C CA . VAL A 1 105 ? -6.145 -0.57 -7.758 1 98.38 105 VAL A CA 1
ATOM 819 C C . VAL A 1 105 ? -6.352 -1.103 -9.172 1 98.38 105 VAL A C 1
ATOM 821 O O . VAL A 1 105 ? -7.012 -0.46 -10 1 98.38 105 VAL A O 1
ATOM 824 N N . THR A 1 106 ? -5.84 -2.293 -9.477 1 98.19 106 THR A N 1
ATOM 825 C CA . THR A 1 106 ? -5.711 -2.686 -10.875 1 98.19 106 THR A CA 1
ATOM 826 C C . THR A 1 106 ? -6.844 -3.625 -11.281 1 98.19 106 THR A C 1
ATOM 828 O O . THR A 1 106 ? -7.094 -3.828 -12.469 1 98.19 106 THR A O 1
ATOM 831 N N . THR A 1 107 ? -7.539 -4.277 -10.266 1 98.06 107 THR A N 1
ATOM 832 C CA . THR A 1 107 ? -8.578 -5.238 -10.602 1 98.06 107 THR A CA 1
ATOM 833 C C . THR A 1 107 ? -9.688 -5.234 -9.547 1 98.06 107 THR A C 1
ATOM 835 O O . THR A 1 107 ? -9.57 -4.566 -8.523 1 98.06 107 THR A O 1
ATOM 838 N N . GLY A 1 108 ? -10.805 -5.945 -9.859 1 96.38 108 GLY A N 1
ATOM 839 C CA . GLY A 1 108 ? -11.906 -6.07 -8.914 1 96.38 108 GLY A CA 1
ATOM 840 C C . GLY A 1 108 ? -12.906 -4.941 -9.023 1 96.38 108 GLY A C 1
ATOM 841 O O . GLY A 1 108 ? -12.906 -4.188 -10 1 96.38 108 GLY A O 1
ATOM 842 N N . GLU A 1 109 ? -13.734 -4.801 -7.98 1 93 109 GLU A N 1
ATOM 843 C CA . GLU A 1 109 ? -14.859 -3.877 -7.938 1 93 109 GLU A CA 1
ATOM 844 C C . GLU A 1 109 ? -14.391 -2.428 -8.039 1 93 109 GLU A C 1
ATOM 846 O O . GLU A 1 109 ? -15.078 -1.587 -8.617 1 93 109 GLU A O 1
ATOM 851 N N . PHE A 1 110 ? -13.195 -2.158 -7.684 1 94.75 110 PHE A N 1
ATOM 852 C CA . PHE A 1 110 ? -12.727 -0.781 -7.586 1 94.75 110 PHE A CA 1
ATOM 853 C C . PHE A 1 110 ? -11.539 -0.544 -8.516 1 94.75 110 PHE A C 1
ATOM 855 O O . PHE A 1 110 ? -10.703 0.323 -8.258 1 94.75 110 PHE A O 1
ATOM 862 N N . ALA A 1 111 ? -11.492 -1.315 -9.484 1 96.81 111 ALA A N 1
ATOM 863 C CA . ALA A 1 111 ? -10.453 -1.102 -10.492 1 96.81 111 ALA A CA 1
ATOM 864 C C . ALA A 1 111 ? -10.445 0.347 -10.969 1 96.81 111 ALA A C 1
ATOM 866 O O . ALA A 1 111 ? -11.492 0.986 -11.055 1 96.81 111 ALA A O 1
ATOM 867 N N . ASP A 1 112 ? -9.195 0.906 -11.164 1 97.19 112 ASP A N 1
ATOM 868 C CA . ASP A 1 112 ? -8.953 2.25 -11.672 1 97.19 112 ASP A CA 1
ATOM 869 C C . ASP A 1 112 ? -9.133 3.299 -10.578 1 97.19 112 ASP A C 1
ATOM 871 O O . ASP A 1 112 ? -9.242 4.492 -10.867 1 97.19 112 ASP A O 1
ATOM 875 N N . SER A 1 113 ? -9.32 2.859 -9.367 1 98.25 113 SER A N 1
ATOM 876 C CA . SER A 1 113 ? -9.227 3.748 -8.219 1 98.25 113 SER A CA 1
ATOM 877 C C . SER A 1 113 ? -7.809 3.783 -7.66 1 98.25 113 SER A C 1
ATOM 879 O O . SER A 1 113 ? -6.895 3.195 -8.242 1 98.25 113 SER A O 1
ATOM 881 N N . THR A 1 114 ? -7.57 4.574 -6.629 1 98.81 114 THR A N 1
ATOM 882 C CA . THR A 1 114 ? -6.246 4.742 -6.039 1 98.81 114 THR A CA 1
ATOM 883 C C . THR A 1 114 ? -6.293 4.543 -4.527 1 98.81 114 THR A C 1
ATOM 885 O O . THR A 1 114 ? -7.129 5.145 -3.846 1 98.81 114 THR A O 1
ATOM 888 N N . PHE A 1 115 ? -5.551 3.625 -3.98 1 98.81 115 PHE A N 1
ATOM 889 C CA . PHE A 1 115 ? -5.32 3.512 -2.545 1 98.81 115 PHE A CA 1
ATOM 890 C C . PHE A 1 115 ? -4.27 4.516 -2.086 1 98.81 115 PHE A C 1
ATOM 892 O O . PHE A 1 115 ? -3.18 4.59 -2.658 1 98.81 115 PHE A O 1
ATOM 899 N N . VAL A 1 116 ? -4.582 5.355 -1.101 1 98.94 116 VAL A N 1
ATOM 900 C CA . VAL A 1 116 ? -3.678 6.355 -0.54 1 98.94 116 VAL A CA 1
ATOM 901 C C . VAL A 1 116 ? -3.436 6.059 0.938 1 98.94 116 VAL A C 1
ATOM 903 O O . VAL A 1 116 ? -4.383 5.848 1.699 1 98.94 116 VAL A O 1
ATOM 906 N N . GLN A 1 117 ? -2.221 5.988 1.345 1 98.88 117 GLN A N 1
ATOM 907 C CA . GLN A 1 117 ? -1.84 5.863 2.748 1 98.88 117 GLN A CA 1
ATOM 908 C C . GLN A 1 117 ? -1.032 7.074 3.209 1 98.88 117 GLN A C 1
ATOM 910 O O . GLN A 1 117 ? -0.104 7.504 2.521 1 98.88 117 GLN A O 1
ATOM 915 N N . TRP A 1 118 ? -1.437 7.676 4.293 1 98.81 118 TRP A N 1
ATOM 916 C CA . TRP A 1 118 ? -0.79 8.82 4.922 1 98.81 118 TRP A CA 1
ATOM 917 C C . TRP A 1 118 ? -0.311 8.477 6.328 1 98.81 118 TRP A C 1
ATOM 919 O O . TRP A 1 118 ? -1.12 8.32 7.246 1 98.81 118 TRP A O 1
ATOM 929 N N . THR A 1 119 ? 1.055 8.43 6.516 1 98.38 119 THR A N 1
ATOM 930 C CA . THR A 1 119 ? 1.627 8.031 7.797 1 98.38 119 THR A CA 1
ATOM 931 C C . THR A 1 119 ? 2.326 9.211 8.469 1 98.38 119 THR A C 1
ATOM 933 O O . THR A 1 119 ? 2.604 10.227 7.82 1 98.38 119 THR A O 1
ATOM 936 N N . GLY A 1 120 ? 2.504 9.109 9.758 1 97.94 120 GLY A N 1
ATOM 937 C CA . GLY A 1 120 ? 3.312 10.016 10.555 1 97.94 120 GLY A CA 1
ATOM 938 C C . GLY A 1 120 ? 4.051 9.32 11.688 1 97.94 120 GLY A C 1
ATOM 939 O O . GLY A 1 120 ? 3.471 8.508 12.406 1 97.94 120 GLY A O 1
ATOM 940 N N . GLN A 1 121 ? 5.312 9.594 11.781 1 97.44 121 GLN A N 1
ATOM 941 C CA . GLN A 1 121 ? 6.145 9.102 12.875 1 97.44 121 GLN A CA 1
ATOM 942 C C . GLN A 1 121 ? 6.613 10.242 13.766 1 97.44 121 GLN A C 1
ATOM 944 O O . GLN A 1 121 ? 7.43 11.07 13.352 1 97.44 121 GLN A O 1
ATOM 949 N N . PHE A 1 122 ? 6.164 10.219 15.016 1 97.69 122 PHE A N 1
ATOM 950 C CA . PHE A 1 122 ? 6.465 11.289 15.953 1 97.69 122 PHE A CA 1
ATOM 951 C C . PHE A 1 122 ? 7.598 10.891 16.891 1 97.69 122 PHE A C 1
ATOM 953 O O . PHE A 1 122 ? 7.797 9.703 17.156 1 97.69 122 PHE A O 1
ATOM 960 N N . SER A 1 123 ? 8.266 11.922 17.328 1 96.25 123 SER A N 1
ATOM 961 C CA . SER A 1 123 ? 9.25 11.688 18.391 1 96.25 123 SER A CA 1
ATOM 962 C C . SER A 1 123 ? 8.578 11.156 19.656 1 96.25 123 SER A C 1
ATOM 964 O O . SER A 1 123 ? 7.359 11.258 19.812 1 96.25 123 SER A O 1
ATOM 966 N N . SER A 1 124 ? 9.352 10.602 20.578 1 94.12 124 SER A N 1
ATOM 967 C CA . SER A 1 124 ? 8.859 9.875 21.75 1 94.12 124 SER A CA 1
ATOM 968 C C . SER A 1 124 ? 8.164 10.812 22.734 1 94.12 124 SER A C 1
ATOM 970 O O . SER A 1 124 ? 7.441 10.359 23.625 1 94.12 124 SER A O 1
ATOM 972 N N . ASP A 1 125 ? 8.375 12.078 22.641 1 94.94 125 ASP A N 1
ATOM 973 C CA . ASP A 1 125 ? 7.801 13.047 23.562 1 9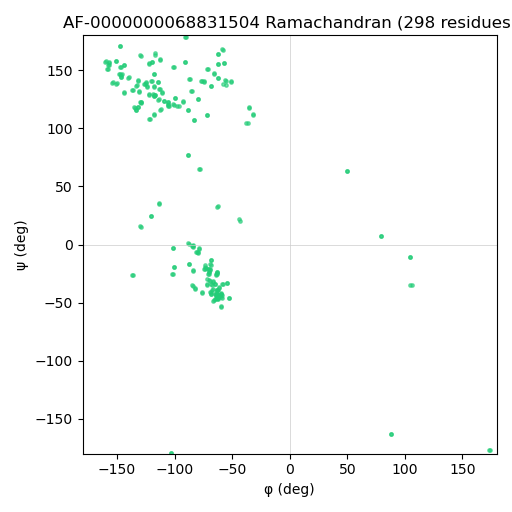4.94 125 ASP A CA 1
ATOM 974 C C . ASP A 1 125 ? 6.383 13.43 23.141 1 94.94 125 ASP A C 1
ATOM 976 O O . ASP A 1 125 ? 5.715 14.203 23.828 1 94.94 125 ASP A O 1
ATOM 980 N N . ALA A 1 126 ? 5.914 12.883 22.031 1 94.19 126 ALA A N 1
ATOM 981 C CA . ALA A 1 126 ? 4.543 13.156 21.609 1 94.19 126 ALA A CA 1
ATOM 982 C C . ALA A 1 126 ? 3.541 12.391 22.469 1 94.19 126 ALA A C 1
ATOM 984 O O . ALA A 1 126 ? 3.754 11.219 22.781 1 94.19 126 ALA A O 1
ATOM 985 N N . ASP A 1 127 ? 2.482 13.039 22.766 1 91.75 127 ASP A N 1
ATOM 986 C CA . ASP A 1 127 ? 1.481 12.367 23.578 1 91.75 127 ASP A CA 1
ATOM 987 C C . ASP A 1 127 ? 0.302 11.898 22.734 1 91.75 127 ASP A C 1
ATOM 989 O O . ASP A 1 127 ? 0.284 12.109 21.516 1 91.75 127 ASP A O 1
ATOM 993 N N . ALA A 1 128 ? -0.627 11.297 23.438 1 91.19 128 ALA A N 1
ATOM 994 C CA . ALA A 1 128 ? -1.75 10.656 22.75 1 91.19 128 ALA A CA 1
ATOM 995 C C . ALA A 1 128 ? -2.633 11.688 22.062 1 91.19 128 ALA A C 1
ATOM 997 O O . ALA A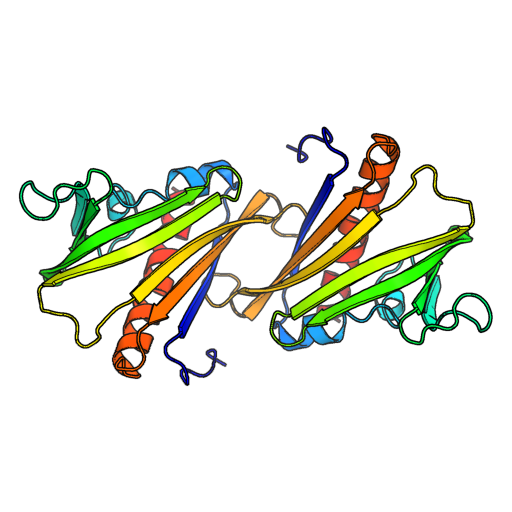 1 128 ? -3.207 11.414 21 1 91.19 128 ALA A O 1
ATOM 998 N N . SER A 1 129 ? -2.723 12.836 22.609 1 93.06 129 SER A N 1
ATOM 999 C CA . SER A 1 129 ? -3.564 13.875 22.031 1 93.06 129 SER A CA 1
ATOM 1000 C C . SER A 1 129 ? -2.998 14.375 20.703 1 93.06 129 SER A C 1
ATOM 1002 O O . SER A 1 129 ? -3.752 14.703 19.781 1 93.06 129 SER A O 1
ATOM 1004 N N . VAL A 1 130 ? -1.656 14.383 20.625 1 93.5 130 VAL A N 1
ATOM 1005 C CA . VAL A 1 130 ? -0.974 14.789 19.406 1 93.5 130 VAL A CA 1
ATOM 1006 C C . VAL A 1 130 ? -1.282 13.789 18.281 1 93.5 130 VAL A C 1
ATOM 1008 O O . VAL A 1 130 ? -1.65 14.188 17.172 1 93.5 130 VAL A O 1
ATOM 1011 N N . VAL A 1 131 ? -1.167 12.602 18.641 1 94.62 131 VAL A N 1
ATOM 1012 C CA . VAL A 1 131 ? -1.374 11.531 17.672 1 94.62 131 VAL A CA 1
ATOM 1013 C C . VAL A 1 131 ? -2.838 11.5 17.234 1 94.62 131 VAL A C 1
ATOM 1015 O O . VAL A 1 131 ? -3.137 11.32 16.047 1 94.62 131 VAL A O 1
ATOM 1018 N N . ALA A 1 132 ? -3.742 11.734 18.156 1 94.56 132 ALA A N 1
ATOM 1019 C CA . ALA A 1 132 ? -5.168 11.75 17.844 1 94.56 132 ALA A CA 1
ATOM 1020 C C . ALA A 1 132 ? -5.504 12.891 16.891 1 94.56 132 ALA A C 1
ATOM 1022 O O . ALA A 1 132 ? -6.289 12.719 15.953 1 94.56 132 ALA A O 1
ATOM 1023 N N . ASP A 1 133 ? -4.949 14.047 17.109 1 93.69 133 ASP A N 1
ATOM 1024 C CA . ASP A 1 133 ? -5.168 15.195 16.234 1 93.69 133 ASP A CA 1
ATOM 1025 C C . ASP A 1 133 ? -4.625 14.945 14.836 1 93.69 133 ASP A C 1
ATOM 1027 O O . ASP A 1 133 ? -5.277 15.273 13.844 1 93.69 133 ASP A O 1
ATOM 1031 N N . ALA A 1 134 ? -3.477 14.352 14.805 1 95.94 134 ALA A N 1
ATOM 1032 C CA . ALA A 1 134 ? -2.855 14.023 13.523 1 95.94 134 ALA A CA 1
ATOM 1033 C C . ALA A 1 134 ? -3.709 13.031 12.734 1 95.94 134 ALA A C 1
ATOM 1035 O O . ALA A 1 134 ? -3.869 13.172 11.516 1 95.94 134 ALA A O 1
ATOM 1036 N N . SER A 1 135 ? -4.188 12.055 13.453 1 97 135 SER A N 1
ATOM 1037 C CA . SER A 1 135 ? -5.078 11.078 12.836 1 97 135 SER A CA 1
ATOM 1038 C C . SER A 1 135 ? -6.32 11.75 12.266 1 97 135 SER A C 1
ATOM 1040 O O . SER A 1 135 ? -6.688 11.508 11.109 1 97 135 SER A O 1
ATOM 1042 N N . TRP A 1 136 ? -6.914 12.609 13 1 96.69 136 TRP A N 1
ATOM 1043 C CA . TRP A 1 136 ? -8.125 13.305 12.586 1 96.69 136 TRP A CA 1
ATOM 1044 C C . TRP A 1 136 ? -7.871 14.164 11.352 1 96.69 136 TRP A C 1
ATOM 1046 O O . TRP A 1 136 ? -8.648 14.141 10.398 1 96.69 136 TRP A O 1
ATOM 1056 N N . LYS A 1 137 ? -6.816 14.906 11.336 1 96.62 137 LYS A N 1
ATOM 1057 C CA . LYS A 1 137 ? -6.508 15.797 10.219 1 96.62 137 LYS A CA 1
ATOM 1058 C C . LYS A 1 137 ? -6.281 15.008 8.938 1 96.62 137 LYS A C 1
ATOM 1060 O O . LYS A 1 137 ? -6.711 15.422 7.859 1 96.62 137 LYS A O 1
ATOM 1065 N N . ARG A 1 138 ? -5.609 13.844 9.062 1 98.19 138 ARG A N 1
ATOM 1066 C CA . ARG A 1 138 ? -5.359 13.016 7.891 1 98.19 138 ARG A CA 1
ATOM 1067 C C . ARG A 1 138 ? -6.652 12.414 7.359 1 98.19 138 ARG A C 1
ATOM 1069 O O . ARG A 1 138 ? -6.871 12.367 6.148 1 98.19 138 ARG A O 1
ATOM 1076 N N . LYS A 1 139 ? -7.504 11.977 8.281 1 98.31 139 LYS A N 1
ATOM 1077 C CA . LYS A 1 139 ? -8.797 11.43 7.871 1 98.31 139 LYS A CA 1
ATOM 1078 C C . LYS A 1 139 ? -9.633 12.492 7.164 1 98.31 139 LYS A C 1
ATOM 1080 O O . LYS A 1 139 ? -10.242 12.219 6.125 1 98.31 139 LYS A O 1
ATOM 1085 N N . ASP A 1 140 ? -9.617 13.672 7.75 1 98.19 140 ASP A N 1
ATOM 1086 C CA . ASP A 1 140 ? -10.352 14.781 7.148 1 98.19 140 ASP A CA 1
ATOM 1087 C C . ASP A 1 140 ? -9.797 15.117 5.766 1 98.19 140 ASP A C 1
ATOM 1089 O O . ASP A 1 140 ? -10.562 15.297 4.816 1 98.19 140 ASP A O 1
ATOM 1093 N N . ALA A 1 141 ? -8.523 15.164 5.66 1 98.62 141 ALA A N 1
ATOM 1094 C CA . ALA A 1 141 ? -7.859 15.469 4.395 1 98.62 141 ALA A CA 1
ATOM 1095 C C . ALA A 1 141 ? -8.188 14.422 3.334 1 98.62 141 ALA A C 1
ATOM 1097 O O . ALA A 1 141 ? -8.492 14.766 2.188 1 98.62 141 ALA A O 1
ATOM 1098 N N . LEU A 1 142 ? -8.141 13.172 3.707 1 98.75 142 LEU A N 1
ATOM 1099 C CA . LEU A 1 142 ? -8.43 12.094 2.762 1 98.75 142 LEU A CA 1
ATOM 1100 C C . LEU A 1 142 ? -9.883 12.148 2.301 1 98.75 142 LEU A C 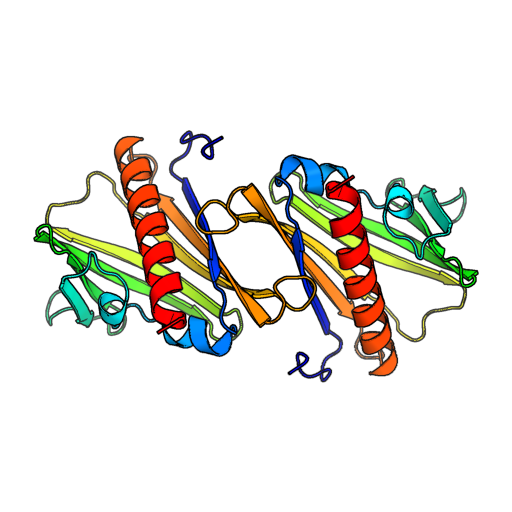1
ATOM 1102 O O . LEU A 1 142 ? -10.18 11.828 1.15 1 98.75 142 LEU A O 1
ATOM 1106 N N . GLY A 1 143 ? -10.758 12.562 3.18 1 98.44 143 GLY A N 1
ATOM 1107 C CA . GLY A 1 143 ? -12.141 12.805 2.785 1 98.44 143 GLY A CA 1
ATOM 1108 C C . GLY A 1 143 ? -12.273 13.914 1.758 1 98.44 143 GLY A C 1
ATOM 1109 O O . GLY A 1 143 ? -13.016 13.773 0.779 1 98.44 143 GLY A O 1
ATOM 1110 N N . ASP A 1 144 ? -11.594 15.016 2.012 1 98.69 144 ASP A N 1
ATOM 1111 C CA . ASP A 1 144 ? -11.617 16.141 1.08 1 98.69 144 ASP A CA 1
ATOM 1112 C C . ASP A 1 144 ? -11.016 15.75 -0.268 1 98.69 144 ASP A C 1
ATOM 1114 O O . ASP A 1 144 ? -11.484 16.203 -1.316 1 98.69 144 ASP A O 1
ATOM 1118 N N . LEU A 1 145 ? -9.953 14.953 -0.216 1 98.62 145 LEU A N 1
ATOM 1119 C CA . LEU A 1 145 ? -9.32 14.477 -1.442 1 98.62 145 LEU A CA 1
ATOM 1120 C C . LEU A 1 145 ? -10.312 13.68 -2.285 1 98.62 145 LEU A C 1
ATOM 1122 O O . LEU A 1 145 ? -10.367 13.852 -3.506 1 98.62 145 LEU A O 1
ATOM 1126 N N . ALA A 1 146 ? -11.07 12.844 -1.633 1 98.25 146 ALA A N 1
ATOM 1127 C CA . ALA A 1 146 ? -12.078 12.039 -2.318 1 98.25 146 ALA A CA 1
ATOM 1128 C C . ALA A 1 146 ? -13.125 12.922 -2.988 1 98.25 146 ALA A C 1
ATOM 1130 O O . ALA A 1 146 ? -13.562 12.641 -4.105 1 98.25 146 ALA A O 1
ATOM 1131 N N . LYS A 1 147 ? -13.445 13.984 -2.348 1 97.62 147 LYS A N 1
ATOM 1132 C CA . LYS A 1 147 ? -14.422 14.914 -2.898 1 97.62 147 LYS A CA 1
ATOM 1133 C C . LYS A 1 147 ? -13.844 15.68 -4.086 1 97.62 147 LYS A C 1
ATOM 1135 O O . LYS A 1 147 ? -14.555 15.969 -5.051 1 97.62 147 LYS A O 1
ATOM 1140 N N . ALA A 1 148 ? -12.617 15.938 -3.99 1 97.62 148 ALA A N 1
ATOM 1141 C CA . ALA A 1 148 ? -11.953 16.781 -4.977 1 97.62 148 ALA A CA 1
ATOM 1142 C C . ALA A 1 148 ? -11.852 16.078 -6.324 1 97.62 148 ALA A C 1
ATOM 1144 O O . ALA A 1 148 ? -11.812 16.734 -7.371 1 97.62 148 ALA A O 1
ATOM 1145 N N . VAL A 1 149 ? -11.742 14.773 -6.363 1 96 149 VAL A N 1
ATOM 1146 C CA . VAL A 1 149 ? -11.555 14.047 -7.617 1 96 149 VAL A CA 1
ATOM 1147 C C . VAL A 1 149 ? -12.898 13.805 -8.289 1 96 149 VAL A C 1
ATOM 1149 O O . VAL A 1 149 ? -12.961 13.406 -9.453 1 96 149 VAL A O 1
ATOM 1152 N N . LYS A 1 150 ? -14.047 13.805 -7.59 1 85.69 150 LYS A N 1
ATOM 1153 C CA . LYS A 1 150 ? -15.391 13.695 -8.156 1 85.69 150 LYS A CA 1
ATOM 1154 C C . LYS A 1 150 ? -15.797 14.984 -8.859 1 85.69 150 LYS A C 1
ATOM 1156 O O . LYS A 1 150 ? -16.672 14.977 -9.727 1 85.69 150 LYS A O 1
ATOM 1161 N N . ALA A 1 151 ? -15.18 15.945 -8.531 1 65.69 151 ALA A N 1
ATOM 1162 C CA . ALA A 1 151 ? -15.531 17.234 -9.117 1 65.69 151 ALA A CA 1
ATOM 1163 C C . ALA A 1 151 ? -14.93 17.391 -10.508 1 65.69 151 ALA A C 1
ATOM 1165 O O . ALA A 1 151 ? -13.891 16.797 -10.812 1 65.69 151 ALA A O 1
ATOM 1166 N N . MET B 1 1 ? -6.453 1.464 -18.812 1 27.73 1 MET B N 1
ATOM 1167 C CA . MET B 1 1 ? -5.219 1.179 -19.531 1 27.73 1 MET B CA 1
ATOM 1168 C C . MET B 1 1 ? -4.324 0.237 -18.734 1 27.73 1 MET B C 1
ATOM 1170 O O . MET B 1 1 ? -4.141 0.423 -17.531 1 27.73 1 MET B O 1
ATOM 1174 N N . SER B 1 2 ? -4.293 -1.113 -19.047 1 35.06 2 SER B N 1
ATOM 1175 C CA . SER B 1 2 ? -3.434 -2.186 -18.547 1 35.06 2 SER B CA 1
ATOM 1176 C C . SER B 1 2 ? -2.021 -1.682 -18.281 1 35.06 2 SER B C 1
ATOM 1178 O O . SER B 1 2 ? -1.557 -0.739 -18.922 1 35.06 2 SER B O 1
ATOM 1180 N N . ALA B 1 3 ? -1.554 -1.71 -17.141 1 42.47 3 ALA B N 1
ATOM 1181 C CA . ALA B 1 3 ? -0.15 -1.43 -16.844 1 42.47 3 ALA B CA 1
ATOM 1182 C C . ALA B 1 3 ? 0.749 -1.886 -18 1 42.47 3 ALA B C 1
ATOM 1184 O O . ALA B 1 3 ? 0.549 -2.965 -18.562 1 42.47 3 ALA B O 1
ATOM 1185 N N . PRO B 1 4 ? 1.434 -1.104 -18.812 1 40.84 4 PRO B N 1
ATOM 1186 C CA . PRO B 1 4 ? 2.367 -1.486 -19.875 1 40.84 4 PRO B CA 1
ATOM 1187 C C . PRO B 1 4 ? 3.215 -2.703 -19.5 1 40.84 4 PRO B C 1
ATOM 1189 O O . PRO B 1 4 ? 3.662 -2.822 -18.359 1 40.84 4 PRO B O 1
ATOM 1192 N N . VAL B 1 5 ? 2.869 -3.922 -20.094 1 48.72 5 VAL B N 1
ATOM 1193 C CA . VAL B 1 5 ? 3.666 -5.145 -20.062 1 48.72 5 VAL B CA 1
ATOM 1194 C C . VAL B 1 5 ? 5.133 -4.812 -20.328 1 48.72 5 VAL B C 1
ATOM 1196 O O . VAL B 1 5 ? 5.926 -5.703 -20.656 1 48.72 5 VAL B O 1
ATOM 1199 N N . HIS B 1 6 ? 5.602 -3.732 -20.156 1 55.56 6 HIS B N 1
ATOM 1200 C CA . HIS B 1 6 ? 6.922 -3.684 -20.781 1 55.56 6 HIS B CA 1
ATOM 1201 C C . HIS B 1 6 ? 7.93 -4.516 -19.984 1 55.56 6 HIS B C 1
ATOM 1203 O O . HIS B 1 6 ? 8.875 -5.066 -20.562 1 55.56 6 HIS B O 1
ATOM 1209 N N . GLY B 1 7 ? 7.902 -4.75 -18.578 1 77.38 7 GLY B N 1
ATOM 1210 C CA . GLY B 1 7 ? 9.055 -5.305 -17.891 1 77.38 7 GLY B CA 1
ATOM 1211 C C . GLY B 1 7 ? 8.773 -6.656 -17.266 1 77.38 7 GLY B C 1
ATOM 1212 O O . GLY B 1 7 ? 7.77 -7.305 -17.578 1 77.38 7 GLY B O 1
ATOM 1213 N N . THR B 1 8 ? 9.68 -7.371 -16.906 1 92.44 8 THR B N 1
ATOM 1214 C CA . THR B 1 8 ? 9.688 -8.648 -16.203 1 92.44 8 THR B CA 1
ATOM 1215 C C . THR B 1 8 ? 9.078 -8.5 -14.812 1 92.44 8 THR B C 1
ATOM 1217 O O . THR B 1 8 ? 9.547 -9.109 -13.852 1 92.44 8 THR B O 1
ATOM 1220 N N . TYR B 1 9 ? 8.07 -7.555 -14.805 1 94.88 9 TYR B N 1
ATOM 1221 C CA . TYR B 1 9 ? 7.457 -7.246 -13.516 1 94.88 9 TYR B CA 1
ATOM 1222 C C . TYR B 1 9 ? 5.938 -7.227 -13.625 1 94.88 9 TYR B C 1
ATOM 1224 O O . TYR B 1 9 ? 5.387 -6.723 -14.602 1 94.88 9 TYR B O 1
ATOM 1232 N N . VAL B 1 10 ? 5.23 -7.824 -12.641 1 96.75 10 VAL B N 1
ATOM 1233 C CA . VAL B 1 10 ? 3.773 -7.82 -12.586 1 96.75 10 VAL B CA 1
ATOM 1234 C C . VAL B 1 10 ? 3.309 -7.227 -11.258 1 96.75 10 VAL B C 1
ATOM 1236 O O . VAL B 1 10 ? 3.885 -7.512 -10.203 1 96.75 10 VAL B O 1
ATOM 1239 N N . VAL B 1 11 ? 2.309 -6.367 -11.273 1 97.31 11 VAL B N 1
ATOM 1240 C CA . VAL B 1 11 ? 1.668 -5.828 -10.086 1 97.31 11 VAL B CA 1
ATOM 1241 C C . VAL B 1 11 ? 0.151 -5.852 -10.25 1 97.31 11 VAL B C 1
ATOM 1243 O O . VAL B 1 11 ? -0.386 -5.242 -11.18 1 97.31 11 VAL B O 1
ATOM 1246 N N . GLU B 1 12 ? -0.548 -6.566 -9.422 1 98.44 12 GLU B N 1
ATOM 1247 C CA . GLU B 1 12 ? -2.006 -6.59 -9.359 1 98.44 12 GLU B CA 1
ATOM 1248 C C . GLU B 1 12 ? -2.504 -6.309 -7.949 1 98.44 12 GLU B C 1
ATOM 1250 O O . GLU B 1 12 ? -1.923 -6.785 -6.973 1 98.44 12 GLU B O 1
ATOM 1255 N N . SER B 1 13 ? -3.508 -5.535 -7.891 1 98.81 13 SER B N 1
ATOM 1256 C CA . SER B 1 13 ? -4.023 -5.152 -6.578 1 98.81 13 SER B CA 1
ATOM 1257 C C . SER B 1 13 ? -5.543 -5.039 -6.594 1 98.81 13 SER B C 1
ATOM 1259 O O . SER B 1 13 ? -6.145 -4.832 -7.648 1 98.81 13 SER B O 1
ATOM 1261 N N . ALA B 1 14 ? -6.184 -5.219 -5.438 1 98.75 14 ALA B N 1
ATOM 1262 C CA . ALA B 1 14 ? -7.629 -5.133 -5.254 1 98.75 14 ALA B CA 1
ATOM 1263 C C . ALA B 1 14 ? -7.973 -4.688 -3.838 1 98.75 14 ALA B C 1
ATOM 1265 O O . ALA B 1 14 ? -7.133 -4.75 -2.938 1 98.75 14 ALA B O 1
ATOM 1266 N N . VAL B 1 15 ? -9.141 -4.168 -3.705 1 98.62 15 VAL B N 1
ATOM 1267 C CA . VAL B 1 15 ? -9.719 -3.891 -2.395 1 98.62 15 VAL B CA 1
ATOM 1268 C C . VAL B 1 15 ? -10.719 -4.98 -2.031 1 98.62 15 VAL B C 1
ATOM 1270 O O . VAL B 1 15 ? -11.664 -5.238 -2.781 1 98.62 15 VAL B O 1
ATOM 1273 N N . ILE B 1 16 ? -10.414 -5.621 -0.917 1 98.62 16 ILE B N 1
ATOM 1274 C CA . ILE B 1 16 ? -11.25 -6.707 -0.413 1 98.62 16 ILE B CA 1
ATOM 1275 C C . ILE B 1 16 ? -12.156 -6.188 0.698 1 98.62 16 ILE B C 1
ATOM 1277 O O . ILE B 1 16 ? -11.68 -5.613 1.682 1 98.62 16 ILE B O 1
ATOM 1281 N N . ARG B 1 17 ? -13.469 -6.387 0.604 1 97.69 17 ARG B N 1
ATOM 1282 C CA . ARG B 1 17 ? -14.43 -5.875 1.574 1 97.69 17 ARG B CA 1
ATOM 1283 C C . ARG B 1 17 ? -14.453 -6.742 2.83 1 97.69 17 ARG B C 1
ATOM 1285 O O . ARG B 1 17 ? -15.469 -7.367 3.141 1 97.69 17 ARG B O 1
ATOM 1292 N N . ALA B 1 18 ? -13.43 -6.801 3.557 1 98.44 18 ALA B N 1
ATOM 1293 C CA . ALA B 1 18 ? -13.266 -7.473 4.844 1 98.44 18 ALA B CA 1
ATOM 1294 C C . ALA B 1 18 ? -12.094 -6.879 5.625 1 98.44 18 ALA B C 1
ATOM 1296 O O . ALA B 1 18 ? -11.133 -6.391 5.035 1 98.44 18 ALA B O 1
ATOM 1297 N N . PRO B 1 19 ? -12.18 -6.938 6.965 1 98.25 19 PRO B N 1
ATOM 1298 C CA . PRO B 1 19 ? -11.086 -6.379 7.77 1 98.25 19 PRO B CA 1
ATOM 1299 C C . PRO B 1 19 ? -9.758 -7.098 7.543 1 98.25 19 PRO B C 1
ATOM 1301 O O . PRO B 1 19 ? -9.742 -8.266 7.156 1 98.25 19 PRO B O 1
ATOM 1304 N N . LEU B 1 20 ? -8.711 -6.395 7.797 1 98.31 20 LEU B N 1
ATOM 1305 C CA . LEU B 1 20 ? -7.348 -6.855 7.543 1 98.31 20 LEU B CA 1
ATOM 1306 C C . LEU B 1 20 ? -7.105 -8.211 8.195 1 98.31 20 LEU B C 1
ATOM 1308 O O . LEU B 1 20 ? -6.562 -9.125 7.559 1 98.31 20 LEU B O 1
ATOM 1312 N N . ALA B 1 21 ? -7.523 -8.336 9.438 1 97.56 21 ALA B N 1
ATOM 1313 C CA . ALA B 1 21 ? -7.27 -9.57 10.172 1 97.56 21 ALA B CA 1
ATOM 1314 C C . ALA B 1 21 ? -7.906 -10.766 9.461 1 97.56 21 ALA B C 1
ATOM 1316 O O . ALA B 1 21 ? -7.297 -11.836 9.367 1 97.56 21 ALA B O 1
ATOM 1317 N N . GLN B 1 22 ? -9.086 -10.625 8.977 1 98.19 22 GLN B N 1
ATOM 1318 C CA . GLN B 1 22 ? -9.797 -11.695 8.289 1 98.19 22 GLN B CA 1
ATOM 1319 C C . GLN B 1 22 ? -9.102 -12.062 6.98 1 98.19 22 GLN B C 1
ATOM 1321 O O . GLN B 1 22 ? -8.906 -13.25 6.688 1 98.19 22 GLN B O 1
ATOM 1326 N N . VAL B 1 23 ? -8.75 -11.078 6.152 1 98.62 23 VAL B N 1
ATOM 1327 C CA . VAL B 1 23 ? -8.109 -11.336 4.867 1 98.62 23 VAL B CA 1
ATOM 1328 C C . VAL B 1 23 ? -6.738 -11.977 5.094 1 98.62 23 VAL B C 1
ATOM 1330 O O . VAL B 1 23 ? -6.367 -12.922 4.398 1 98.62 23 VAL B O 1
ATOM 1333 N N . TRP B 1 24 ? -5.977 -11.43 6.086 1 98.44 24 TRP B N 1
ATOM 1334 C CA . TRP B 1 24 ? -4.641 -11.93 6.395 1 98.44 24 TRP B CA 1
ATOM 1335 C C . TRP B 1 24 ? -4.688 -13.406 6.762 1 98.44 24 TRP B C 1
ATOM 1337 O O . TRP B 1 24 ? -3.779 -14.164 6.41 1 98.44 24 TRP B O 1
ATOM 1347 N N . HIS B 1 25 ? -5.707 -13.867 7.398 1 97.62 25 HIS B N 1
ATOM 1348 C CA . HIS B 1 25 ? -5.875 -15.25 7.824 1 97.62 25 HIS B CA 1
ATOM 1349 C C . HIS B 1 25 ? -5.945 -16.188 6.625 1 97.62 25 HIS B C 1
ATO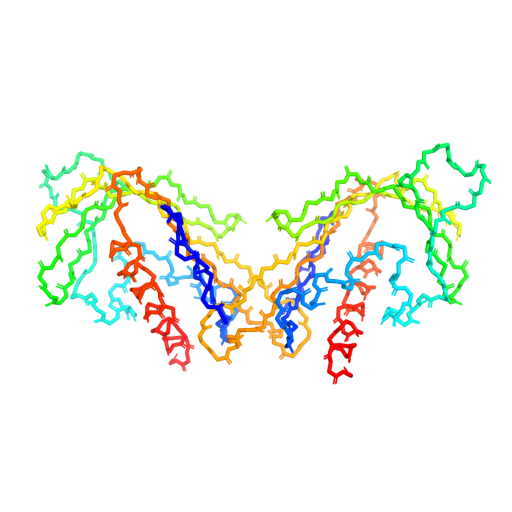M 1351 O O . HIS B 1 25 ? -5.594 -17.359 6.73 1 97.62 25 HIS B O 1
ATOM 1357 N N . LEU B 1 26 ? -6.336 -15.703 5.512 1 98.25 26 LEU B N 1
ATOM 1358 C CA . LEU B 1 26 ? -6.488 -16.516 4.312 1 98.25 26 LEU B CA 1
ATOM 1359 C C . LEU B 1 26 ? -5.18 -16.594 3.531 1 98.25 26 LEU B C 1
ATOM 1361 O O . LEU B 1 26 ? -5.027 -17.438 2.645 1 98.25 26 LEU B O 1
ATOM 1365 N N . ILE B 1 27 ? -4.203 -15.711 3.787 1 98.5 27 ILE B N 1
ATOM 1366 C CA . ILE B 1 27 ? -2.961 -15.633 3.025 1 98.5 27 ILE B CA 1
ATOM 1367 C C . ILE B 1 27 ? -1.923 -16.578 3.631 1 98.5 27 ILE B C 1
ATOM 1369 O O . ILE B 1 27 ? -1.027 -16.141 4.355 1 98.5 27 ILE B O 1
ATOM 1373 N N . LYS B 1 28 ? -2.121 -17.797 3.338 1 96.81 28 LYS B N 1
ATOM 1374 C CA . LYS B 1 28 ? -1.229 -18.891 3.709 1 96.81 28 LYS B CA 1
ATOM 1375 C C . LYS B 1 28 ? -0.937 -19.797 2.516 1 96.81 28 LYS B C 1
ATOM 1377 O O . LYS B 1 28 ? -1.841 -20.453 1.987 1 96.81 28 LYS B O 1
ATOM 1382 N N . LEU B 1 29 ? 0.371 -19.875 2.129 1 97.69 29 LEU B N 1
ATOM 1383 C CA . LEU B 1 29 ? 0.735 -20.594 0.907 1 97.69 29 LEU B CA 1
ATOM 1384 C C . LEU B 1 29 ? 0.203 -22.016 0.93 1 97.69 29 LEU B C 1
ATOM 1386 O O . LEU B 1 29 ? -0.206 -22.547 -0.105 1 97.69 29 LEU B O 1
ATOM 1390 N N . GLY B 1 30 ? 0.133 -22.625 2.068 1 97.12 30 GLY B N 1
ATOM 1391 C CA . GLY B 1 30 ? -0.304 -24.016 2.182 1 97.12 30 GLY B CA 1
ATOM 1392 C C . GLY B 1 30 ? -1.812 -24.172 2.119 1 97.12 30 GLY B C 1
ATOM 1393 O O . GLY B 1 30 ? -2.322 -25.297 2.039 1 97.12 30 GLY B O 1
ATOM 1394 N N . GLU B 1 31 ? -2.596 -23.094 2.111 1 97.12 31 GLU B N 1
ATOM 1395 C CA . GLU B 1 31 ? -4.051 -23.172 2.225 1 97.12 31 GLU B CA 1
ATOM 1396 C C . GLU B 1 31 ? -4.738 -22.375 1.129 1 97.12 31 GLU B C 1
ATOM 1398 O O . GLU B 1 31 ? -5.93 -22.062 1.234 1 97.12 31 GLU B O 1
ATOM 1403 N N . PHE B 1 32 ? -4.008 -22 0.085 1 98.31 32 PHE B N 1
ATOM 1404 C CA . PHE B 1 32 ? -4.551 -21.172 -0.979 1 98.31 32 PHE B CA 1
ATOM 1405 C C . PHE B 1 32 ? -5.676 -21.891 -1.714 1 98.31 32 PHE B C 1
ATOM 1407 O O . PHE B 1 32 ? -6.562 -21.234 -2.283 1 98.31 32 PHE B O 1
ATOM 1414 N N . SER B 1 33 ? -5.645 -23.203 -1.691 1 98.31 33 SER B N 1
ATOM 1415 C CA . SER B 1 33 ? -6.648 -23.953 -2.432 1 98.31 33 SER B CA 1
ATOM 1416 C C . SER B 1 33 ? -8.031 -23.797 -1.813 1 98.31 33 SER B C 1
ATOM 1418 O O . SER B 1 33 ? -9.047 -24.125 -2.439 1 98.31 33 SER B O 1
ATOM 1420 N N . LYS B 1 34 ? -8.164 -23.297 -0.637 1 97.75 34 LYS B N 1
ATOM 1421 C CA . LYS B 1 34 ? -9.43 -23.078 0.045 1 97.75 34 LYS B CA 1
ATOM 1422 C C . LYS B 1 34 ? -10.211 -21.938 -0.61 1 97.75 34 LYS B C 1
ATOM 1424 O O . LYS B 1 34 ? -11.43 -21.844 -0.444 1 97.75 34 LYS B O 1
ATOM 1429 N N . TRP B 1 35 ? -9.516 -21.078 -1.329 1 98.31 35 TRP B N 1
ATOM 1430 C CA . TRP B 1 35 ? -10.25 -19.953 -1.886 1 98.31 35 TRP B CA 1
ATOM 1431 C C . TRP B 1 35 ? -9.844 -19.703 -3.33 1 98.31 35 TRP B C 1
ATOM 1433 O O . TRP B 1 35 ? -10.562 -19.031 -4.078 1 98.31 35 TRP B O 1
ATOM 1443 N N . PHE B 1 36 ? -8.648 -20.062 -3.756 1 98.5 36 PHE B N 1
ATOM 1444 C CA . PHE B 1 36 ? -8.203 -19.875 -5.129 1 98.5 36 PHE B CA 1
ATOM 1445 C C . PHE B 1 36 ? -8.688 -21.016 -6.02 1 98.5 36 PHE B C 1
ATOM 1447 O O . PHE B 1 36 ? -8.094 -22.094 -6.039 1 98.5 36 PHE B O 1
ATOM 1454 N N . SER B 1 37 ? -9.617 -20.766 -6.824 1 98.19 37 SER B N 1
ATOM 1455 C CA . SER B 1 37 ? -10.414 -21.781 -7.5 1 98.19 37 SER B CA 1
ATOM 1456 C C . SER B 1 37 ? -9.594 -22.531 -8.539 1 98.19 37 SER B C 1
ATOM 1458 O O . SER B 1 37 ? -9.93 -23.656 -8.906 1 98.19 37 SER B O 1
ATOM 1460 N N . GLN B 1 38 ? -8.555 -21.953 -9.031 1 97.81 38 GLN B N 1
ATOM 1461 C CA . GLN B 1 38 ? -7.73 -22.609 -10.039 1 97.81 38 GLN B CA 1
ATOM 1462 C C . GLN B 1 38 ? -6.895 -23.719 -9.43 1 97.81 38 GLN B C 1
ATOM 1464 O O . GLN B 1 38 ? -6.367 -24.578 -10.148 1 97.81 38 GLN B O 1
ATOM 1469 N N . LEU B 1 39 ? -6.742 -23.656 -8.141 1 98.56 39 LEU B N 1
ATOM 1470 C CA . LEU B 1 39 ? -5.926 -24.672 -7.48 1 98.56 39 LEU B CA 1
ATOM 1471 C C . LEU B 1 39 ? -6.746 -25.922 -7.172 1 98.56 39 LEU B C 1
ATOM 1473 O O . LEU B 1 39 ? -7.867 -25.812 -6.664 1 98.56 39 LEU B O 1
ATOM 1477 N N . GLU B 1 40 ? -6.203 -27.031 -7.516 1 98.31 40 GLU B N 1
ATOM 1478 C CA . GLU B 1 40 ? -6.75 -28.312 -7.078 1 98.31 40 GLU B CA 1
ATOM 1479 C C . GLU B 1 40 ? -6.398 -28.594 -5.617 1 98.31 40 GLU B C 1
ATOM 1481 O O . GLU B 1 40 ? -7.234 -29.078 -4.855 1 98.31 40 GLU B O 1
ATOM 1486 N N . SER B 1 41 ? -5.156 -28.281 -5.277 1 98.12 41 SER B N 1
ATOM 1487 C CA . SER B 1 41 ? -4.703 -28.484 -3.908 1 98.12 41 SER B CA 1
ATOM 1488 C C . SER B 1 41 ? -3.51 -27.594 -3.578 1 98.12 41 SER B C 1
ATOM 1490 O O . SER B 1 41 ? -2.816 -27.125 -4.477 1 98.12 41 SER B O 1
ATOM 1492 N N . SER B 1 42 ? -3.326 -27.297 -2.352 1 98.38 42 SER B N 1
ATOM 1493 C CA . SER B 1 42 ? -2.16 -26.625 -1.785 1 98.38 42 SER B CA 1
ATOM 1494 C C . SER B 1 42 ? -1.767 -27.234 -0.445 1 98.38 42 SER B C 1
ATOM 1496 O O . SER B 1 42 ? -2.623 -27.734 0.295 1 98.38 42 SER B O 1
ATOM 1498 N N . GLY B 1 43 ? -0.479 -27.312 -0.162 1 96.25 43 GLY B N 1
ATOM 1499 C CA . GLY B 1 43 ? 0.037 -27.875 1.075 1 96.25 43 GLY B CA 1
ATOM 1500 C C . GLY B 1 43 ? 1.549 -28 1.094 1 96.25 43 GLY B C 1
ATOM 1501 O O . GLY B 1 43 ? 2.23 -27.453 0.222 1 96.25 43 GLY B O 1
ATOM 1502 N N . PRO B 1 44 ? 2.061 -28.578 2.18 1 94.88 44 PRO B N 1
ATOM 1503 C CA . PRO B 1 44 ? 3.508 -28.797 2.205 1 94.88 44 PRO B CA 1
ATOM 1504 C C . PRO B 1 44 ? 4 -29.625 1.018 1 94.88 44 PRO B C 1
ATOM 1506 O O . PRO B 1 44 ? 3.303 -30.531 0.565 1 94.88 44 PRO B O 1
ATOM 1509 N N . ALA B 1 45 ? 5.137 -29.25 0.523 1 93.62 45 ALA B N 1
ATOM 1510 C CA . ALA B 1 45 ? 5.73 -30.047 -0.553 1 93.62 45 ALA B CA 1
ATOM 1511 C C . ALA B 1 45 ? 6.043 -31.453 -0.087 1 93.62 45 ALA B C 1
ATOM 1513 O O . ALA B 1 45 ? 6.391 -31.672 1.076 1 93.62 45 ALA B O 1
ATOM 1514 N N . PRO B 1 46 ? 5.836 -32.406 -1.02 1 88.5 46 PRO B N 1
ATOM 1515 C CA . PRO B 1 46 ? 6.18 -33.781 -0.653 1 88.5 46 PRO B CA 1
ATOM 1516 C C . PRO B 1 46 ? 7.641 -33.938 -0.234 1 88.5 46 PRO B C 1
ATOM 1518 O O . PRO B 1 46 ? 8.484 -33.125 -0.605 1 88.5 46 PRO B O 1
ATOM 1521 N N . LYS B 1 47 ? 7.777 -34.969 0.527 1 81.12 47 LYS B N 1
ATOM 1522 C CA . LYS B 1 47 ? 9.141 -35.281 0.94 1 81.12 47 LYS B CA 1
ATOM 1523 C C . LYS B 1 47 ? 10.047 -35.5 -0.27 1 81.12 47 LYS B C 1
ATOM 1525 O O . LYS B 1 47 ? 9.625 -36.062 -1.281 1 81.12 47 LYS B O 1
ATOM 1530 N N . GLY B 1 48 ? 11.258 -35 -0.26 1 77.62 48 GLY B N 1
ATOM 1531 C CA . GLY B 1 48 ? 12.195 -35.188 -1.354 1 77.62 48 GLY B CA 1
ATOM 1532 C C . GLY B 1 48 ? 12.375 -33.969 -2.219 1 77.62 48 GLY B C 1
ATOM 1533 O O . GLY B 1 48 ? 13.383 -33.812 -2.912 1 77.62 48 GLY B O 1
ATOM 1534 N N . VAL B 1 49 ? 11.281 -33.25 -2.361 1 74.56 49 VAL B N 1
ATOM 1535 C CA . VAL B 1 49 ? 11.367 -32.031 -3.174 1 74.56 49 VAL B CA 1
ATOM 1536 C C . VAL B 1 49 ? 12.406 -31.078 -2.578 1 74.56 49 VAL B C 1
ATOM 1538 O O . VAL B 1 49 ? 13.25 -30.547 -3.299 1 74.56 49 VAL B O 1
ATOM 1541 N N . SER B 1 50 ? 12.195 -30.812 -1.295 1 72.56 50 SER B N 1
ATOM 1542 C CA . SER B 1 50 ? 13.141 -29.969 -0.572 1 72.56 50 SER B CA 1
ATOM 1543 C C . SER B 1 50 ? 13.266 -30.406 0.886 1 72.56 50 SER B C 1
ATOM 1545 O O . SER B 1 50 ? 12.32 -30.953 1.459 1 72.56 50 SER B O 1
ATOM 1547 N N . ASP B 1 51 ? 14.422 -30.281 1.353 1 73.69 51 ASP B N 1
ATOM 1548 C CA . ASP B 1 51 ? 14.656 -30.562 2.766 1 73.69 51 ASP B CA 1
ATOM 1549 C C . ASP B 1 51 ? 14.211 -29.391 3.639 1 73.69 51 ASP B C 1
ATOM 1551 O O . ASP B 1 51 ? 14.219 -29.5 4.867 1 73.69 51 ASP B O 1
ATOM 1555 N N . GLU B 1 52 ? 13.828 -28.453 2.932 1 76.81 52 GLU B N 1
ATOM 1556 C CA . GLU B 1 52 ? 13.453 -27.266 3.691 1 76.81 52 GLU B CA 1
ATOM 1557 C C . GLU B 1 52 ? 12 -27.328 4.145 1 76.81 52 GLU B C 1
ATOM 1559 O O . GLU B 1 52 ? 11.141 -27.844 3.42 1 76.81 52 GLU B O 1
ATOM 1564 N N . VAL B 1 53 ? 11.68 -26.828 5.379 1 76.81 53 VAL B N 1
ATOM 1565 C CA . VAL B 1 53 ? 10.359 -26.875 6 1 76.81 53 VAL B CA 1
ATOM 1566 C C . VAL B 1 53 ? 9.484 -25.75 5.461 1 76.81 53 VAL B C 1
ATOM 1568 O O . VAL B 1 53 ? 8.258 -25.781 5.605 1 76.81 53 VAL B O 1
ATOM 1571 N N . ASP B 1 54 ? 9.984 -24.906 4.711 1 92 54 ASP B N 1
ATOM 1572 C CA . ASP B 1 54 ? 9.219 -23.75 4.266 1 92 54 ASP B CA 1
ATOM 1573 C C . ASP B 1 54 ? 8.961 -23.797 2.762 1 92 54 ASP B C 1
ATOM 1575 O O . ASP B 1 54 ? 9.047 -22.781 2.07 1 92 54 ASP B O 1
ATOM 1579 N N . VAL B 1 55 ? 8.758 -25.109 2.293 1 96.31 55 VAL B N 1
ATOM 1580 C CA . VAL B 1 55 ? 8.422 -25.297 0.886 1 96.31 55 VAL B CA 1
ATOM 1581 C C . VAL B 1 55 ? 6.996 -25.828 0.762 1 96.31 55 VAL B C 1
ATOM 1583 O O . VAL B 1 55 ? 6.602 -26.75 1.481 1 96.31 55 VAL B O 1
ATOM 1586 N N . PHE B 1 56 ? 6.215 -25.219 -0.169 1 97.56 56 PHE B N 1
ATOM 1587 C CA . PHE B 1 56 ? 4.816 -25.578 -0.369 1 97.56 56 PHE B CA 1
ATOM 1588 C C . PHE B 1 56 ? 4.566 -26.016 -1.809 1 97.56 56 PHE B C 1
ATOM 1590 O O . PHE B 1 56 ? 5.348 -25.688 -2.705 1 97.56 56 PHE B O 1
ATOM 1597 N N . GLU B 1 57 ? 3.52 -26.797 -1.975 1 97.31 57 GLU B N 1
ATOM 1598 C CA . GLU B 1 57 ? 3.105 -27.266 -3.299 1 97.31 57 GLU B CA 1
ATOM 1599 C C . GLU B 1 57 ? 1.747 -26.688 -3.682 1 97.31 57 GLU B C 1
ATOM 1601 O O . GLU B 1 57 ? 0.797 -26.734 -2.898 1 97.31 57 GLU B O 1
ATOM 1606 N N . TRP B 1 58 ? 1.696 -26.031 -4.809 1 98.5 58 TRP B N 1
ATOM 1607 C CA . TRP B 1 58 ? 0.448 -25.672 -5.469 1 98.5 58 TRP B CA 1
ATOM 1608 C C . TRP B 1 58 ? 0.201 -26.547 -6.688 1 98.5 58 TRP B C 1
ATOM 1610 O O . TRP B 1 58 ? 1.028 -26.609 -7.602 1 98.5 58 TRP B O 1
ATOM 1620 N N . LYS B 1 59 ? -0.895 -27.266 -6.691 1 98.19 59 LYS B N 1
ATOM 1621 C CA . LYS B 1 59 ? -1.349 -28.016 -7.855 1 98.19 59 LYS B CA 1
ATOM 1622 C C . LYS B 1 59 ? -2.541 -27.344 -8.523 1 98.19 59 LYS B C 1
ATOM 1624 O O . LYS B 1 59 ? -3.592 -27.172 -7.898 1 98.19 59 LYS B O 1
ATOM 1629 N N . PHE B 1 60 ? -2.33 -27.062 -9.75 1 97.94 60 PHE B N 1
ATOM 1630 C CA . PHE B 1 60 ? -3.396 -26.406 -10.5 1 97.94 60 PHE B CA 1
ATOM 1631 C C . PHE B 1 60 ? -4.293 -27.438 -11.172 1 97.94 60 PHE B C 1
ATOM 1633 O O . PHE B 1 60 ? -3.861 -28.562 -11.453 1 97.94 60 PHE B O 1
ATOM 1640 N N . LYS B 1 61 ? -5.48 -27.016 -11.453 1 97.56 61 LYS B N 1
ATOM 1641 C CA . LYS B 1 61 ? -6.457 -27.891 -12.102 1 97.56 61 LYS B CA 1
ATOM 1642 C C . LYS B 1 61 ? -6.062 -28.188 -13.539 1 97.56 61 LYS B C 1
ATOM 1644 O O . LYS B 1 61 ? -6.488 -29.203 -14.109 1 97.56 61 LYS B O 1
ATOM 1649 N N . ASP B 1 62 ? -5.246 -27.359 -14.133 1 95.25 62 ASP B N 1
ATOM 1650 C CA . ASP B 1 62 ? -4.801 -27.578 -15.508 1 95.25 62 ASP B CA 1
ATOM 1651 C C . ASP B 1 62 ? -3.619 -28.531 -15.555 1 95.25 62 ASP B C 1
ATOM 1653 O O . ASP B 1 62 ? -3.043 -28.766 -16.625 1 95.25 62 ASP B O 1
ATOM 1657 N N . GLY B 1 63 ? -3.172 -29 -14.391 1 95.69 63 GLY B N 1
ATOM 1658 C CA . GLY B 1 63 ? -2.117 -30 -14.32 1 95.69 63 GLY B CA 1
ATOM 1659 C C . GLY B 1 63 ? -0.775 -29.422 -13.914 1 95.69 63 GLY B C 1
ATOM 1660 O O . GLY B 1 63 ? 0.155 -30.172 -13.594 1 95.69 63 GLY B O 1
ATOM 1661 N N . THR B 1 64 ? -0.639 -28.125 -13.891 1 96 64 THR B N 1
ATOM 1662 C CA . THR B 1 64 ? 0.604 -27.469 -13.5 1 96 64 THR B CA 1
ATOM 1663 C C . THR B 1 64 ? 0.868 -27.672 -12.008 1 96 64 THR B C 1
ATOM 1665 O O . THR B 1 64 ? -0.053 -27.594 -11.195 1 96 64 THR 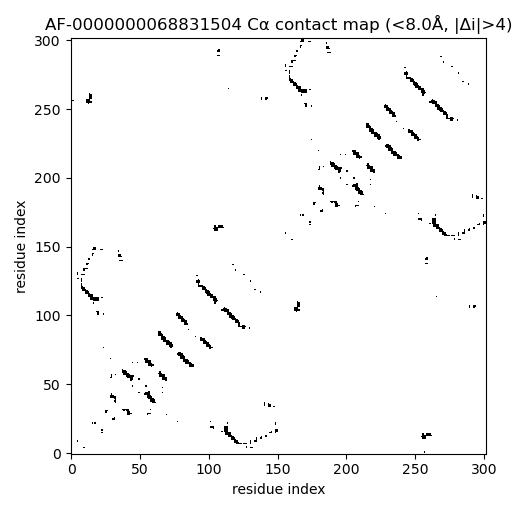B O 1
ATOM 1668 N N . VAL B 1 65 ? 2.17 -27.984 -11.711 1 97.38 65 VAL B N 1
ATOM 1669 C CA . VAL B 1 65 ? 2.58 -28.109 -10.312 1 97.38 65 VAL B CA 1
ATOM 1670 C C . VAL B 1 65 ? 3.721 -27.141 -10.016 1 97.38 65 VAL B C 1
ATOM 1672 O O . VAL B 1 65 ? 4.699 -27.078 -10.766 1 97.38 65 VAL B O 1
ATOM 1675 N N . LEU B 1 66 ? 3.568 -26.375 -8.961 1 97.5 66 LEU B N 1
ATOM 1676 C CA . LEU B 1 66 ? 4.613 -25.453 -8.508 1 97.5 66 LEU B CA 1
ATOM 1677 C C . LEU B 1 66 ? 5.094 -25.828 -7.109 1 97.5 66 LEU B C 1
ATOM 1679 O O . LEU B 1 66 ? 4.285 -26.141 -6.234 1 97.5 66 LEU B O 1
ATOM 1683 N N . HIS B 1 67 ? 6.391 -25.812 -6.922 1 96.88 67 HIS B N 1
ATOM 1684 C CA . HIS B 1 67 ? 6.988 -25.844 -5.59 1 96.88 67 HIS B CA 1
ATOM 1685 C C . HIS B 1 67 ? 7.527 -24.484 -5.184 1 96.88 67 HIS B C 1
ATOM 1687 O O . HIS B 1 67 ? 8.422 -23.938 -5.84 1 96.88 67 HIS B O 1
ATOM 1693 N N . LEU B 1 68 ? 6.957 -24 -4.098 1 97.94 68 LEU B N 1
ATOM 1694 C CA . LEU B 1 68 ? 7.203 -22.625 -3.664 1 97.94 68 LEU B CA 1
ATOM 1695 C C . LEU B 1 68 ? 8.016 -22.594 -2.375 1 97.94 68 LEU B C 1
ATOM 1697 O O . LEU B 1 68 ? 7.691 -23.297 -1.416 1 97.94 68 LEU B O 1
ATOM 1701 N N . LYS B 1 69 ? 9.07 -21.812 -2.367 1 97 69 LYS B N 1
ATOM 1702 C CA . LYS B 1 69 ? 9.812 -21.531 -1.139 1 97 69 LYS B CA 1
ATOM 1703 C C . LYS B 1 69 ? 9.367 -20.219 -0.51 1 97 69 LYS B C 1
ATOM 1705 O O . LYS B 1 69 ? 9.43 -19.172 -1.148 1 97 69 LYS B O 1
ATOM 1710 N N . GLN B 1 70 ? 8.859 -20.328 0.7 1 97.38 70 GLN B N 1
ATOM 1711 C CA . GLN B 1 70 ? 8.539 -19.094 1.432 1 97.38 70 GLN B CA 1
ATOM 1712 C C . GLN B 1 70 ? 9.805 -18.375 1.88 1 97.38 70 GLN B C 1
ATOM 1714 O O . GLN B 1 70 ? 10.477 -18.812 2.812 1 97.38 70 GLN B O 1
ATOM 1719 N N . GLU B 1 71 ? 10.07 -17.25 1.302 1 97.25 71 GLU B N 1
ATOM 1720 C CA . GLU B 1 71 ? 11.289 -16.5 1.578 1 97.25 71 GLU B CA 1
ATOM 1721 C C . GLU B 1 71 ? 11.125 -15.617 2.814 1 97.25 71 GLU B C 1
ATOM 1723 O O . GLU B 1 71 ? 12.094 -15.367 3.537 1 97.25 71 GLU B O 1
ATOM 1728 N N . GLU B 1 72 ? 9.969 -15.125 2.984 1 97.12 72 GLU B N 1
ATOM 1729 C CA . GLU B 1 72 ? 9.664 -14.227 4.098 1 97.12 72 GLU B CA 1
ATOM 1730 C C . GLU B 1 72 ? 8.188 -14.281 4.465 1 97.12 72 GLU B C 1
ATOM 1732 O O . GLU B 1 72 ? 7.328 -14.406 3.59 1 97.12 72 GLU B O 1
ATOM 1737 N N . HIS B 1 73 ? 7.906 -14.266 5.75 1 96.88 73 HIS B N 1
ATOM 1738 C CA . HIS B 1 73 ? 6.574 -14.078 6.316 1 96.88 73 HIS B CA 1
ATOM 1739 C C . HIS B 1 73 ? 6.598 -13.062 7.453 1 96.88 73 HIS B C 1
ATOM 1741 O O . HIS B 1 73 ? 7.238 -13.289 8.484 1 96.88 73 HIS B O 1
ATOM 1747 N N . SER B 1 74 ? 5.926 -11.984 7.254 1 96.81 74 SER B N 1
ATOM 1748 C CA . SER B 1 74 ? 5.902 -10.953 8.281 1 96.81 74 SER B CA 1
ATOM 1749 C C . SER B 1 74 ? 4.477 -10.656 8.742 1 96.81 74 SER B C 1
ATOM 1751 O O . SER B 1 74 ? 3.717 -9.992 8.031 1 96.81 74 SER B O 1
ATOM 1753 N N . SER B 1 75 ? 4.141 -11.078 9.938 1 94.56 75 SER B N 1
ATOM 1754 C CA . SER B 1 75 ? 2.85 -10.711 10.508 1 94.56 75 SER B CA 1
ATOM 1755 C C . SER B 1 75 ? 2.805 -9.234 10.875 1 94.56 75 SER B C 1
ATOM 1757 O O . SER B 1 75 ? 1.728 -8.633 10.93 1 94.56 75 SER B O 1
ATOM 1759 N N . LEU B 1 76 ? 3.957 -8.648 11.125 1 91.5 76 LEU B N 1
ATOM 1760 C CA . LEU B 1 76 ? 4.062 -7.23 11.477 1 91.5 76 LEU B CA 1
ATOM 1761 C C . LEU B 1 76 ? 3.697 -6.352 10.281 1 91.5 76 LEU B C 1
ATOM 1763 O O . LEU B 1 76 ? 2.916 -5.406 10.422 1 91.5 76 LEU B O 1
ATOM 1767 N N . ARG B 1 77 ? 4.137 -6.664 9.047 1 95.06 77 ARG B N 1
ATOM 1768 C CA . ARG B 1 77 ? 3.928 -5.867 7.844 1 95.06 77 ARG B CA 1
ATOM 1769 C C . ARG B 1 77 ? 2.803 -6.445 6.992 1 95.06 77 ARG B C 1
ATOM 1771 O O . ARG B 1 77 ? 2.453 -5.887 5.953 1 95.06 77 ARG B O 1
ATOM 1778 N N . HIS B 1 78 ? 2.244 -7.586 7.438 1 98.38 78 HIS B N 1
ATOM 1779 C CA . HIS B 1 78 ? 1.233 -8.32 6.684 1 98.38 78 HIS B CA 1
ATOM 1780 C C . HIS B 1 78 ? 1.68 -8.547 5.242 1 98.38 78 HIS B C 1
ATOM 1782 O O . HIS B 1 78 ? 1.013 -8.109 4.305 1 98.38 78 HIS B O 1
ATOM 1788 N N . SER B 1 79 ? 2.793 -9.312 5.152 1 98.69 79 SER B N 1
ATOM 1789 C CA . SER B 1 79 ? 3.342 -9.609 3.834 1 98.69 79 SER B CA 1
ATOM 1790 C C . SER B 1 79 ? 3.963 -11 3.791 1 98.69 79 SER B C 1
ATOM 1792 O O . SER B 1 79 ? 4.473 -11.492 4.801 1 98.69 79 SER B O 1
ATOM 1794 N N . ILE B 1 80 ? 3.893 -11.688 2.65 1 98.56 80 ILE B N 1
ATOM 1795 C CA . ILE B 1 80 ? 4.57 -12.953 2.389 1 98.56 80 ILE B CA 1
ATOM 1796 C C . ILE B 1 80 ? 5.305 -12.883 1.053 1 98.56 80 ILE B C 1
ATOM 1798 O O . ILE B 1 80 ? 4.781 -12.344 0.077 1 98.56 80 ILE B O 1
ATOM 1802 N N . SER B 1 81 ? 6.547 -13.289 1.028 1 98.62 81 SER B N 1
ATOM 1803 C CA . SER B 1 81 ? 7.332 -13.414 -0.197 1 98.62 81 SER B CA 1
ATOM 1804 C C . SER B 1 81 ? 7.695 -14.867 -0.478 1 98.62 81 SER B C 1
ATOM 1806 O O . SER B 1 81 ? 8.031 -15.617 0.441 1 98.62 81 SER B O 1
ATOM 1808 N N . TYR B 1 82 ? 7.629 -15.227 -1.727 1 98.5 82 TYR B N 1
ATOM 1809 C CA . TYR B 1 82 ? 7.949 -16.609 -2.082 1 98.5 82 TYR B CA 1
ATOM 1810 C C . TYR B 1 82 ? 8.594 -16.672 -3.463 1 98.5 82 TYR B C 1
ATOM 1812 O O . TYR B 1 82 ? 8.414 -15.773 -4.285 1 98.5 82 TYR B O 1
ATOM 1820 N N . SER B 1 83 ? 9.398 -17.688 -3.643 1 97.69 83 SER B N 1
ATOM 1821 C CA . SER B 1 83 ? 10.016 -17.984 -4.93 1 97.69 83 SER B CA 1
ATOM 1822 C C . SER B 1 83 ? 9.609 -19.375 -5.426 1 97.69 83 SER B C 1
ATOM 1824 O O . SER B 1 83 ? 9.141 -20.203 -4.648 1 97.69 83 SER B O 1
ATOM 1826 N N . VAL B 1 84 ? 9.703 -19.562 -6.723 1 96.62 84 VAL B N 1
ATOM 1827 C CA . VAL B 1 84 ? 9.445 -20.875 -7.305 1 96.62 84 VAL B CA 1
ATOM 1828 C C . VAL B 1 84 ? 10.75 -21.656 -7.43 1 96.62 84 VAL B C 1
ATOM 1830 O O . VAL B 1 84 ? 11.688 -21.203 -8.086 1 96.62 84 VAL B O 1
ATOM 1833 N N . ILE B 1 85 ? 10.773 -22.781 -6.828 1 94.5 85 ILE B N 1
ATOM 1834 C CA . ILE B 1 85 ? 12.031 -23.516 -6.852 1 94.5 85 ILE B CA 1
ATOM 1835 C C . ILE B 1 85 ? 11.961 -24.625 -7.898 1 94.5 85 ILE B C 1
ATOM 1837 O O . ILE B 1 85 ? 12.992 -25.047 -8.422 1 94.5 85 ILE B O 1
ATOM 1841 N N . SER B 1 86 ? 10.742 -25.125 -8.227 1 94.38 86 SER B N 1
ATOM 1842 C CA . SER B 1 86 ? 10.562 -26.062 -9.32 1 94.38 86 SER B CA 1
ATOM 1843 C C . SER B 1 86 ? 9.125 -26.031 -9.844 1 94.38 86 SER B C 1
ATOM 1845 O O . SER B 1 86 ? 8.227 -25.547 -9.156 1 94.38 86 SER B O 1
ATOM 1847 N N . ALA B 1 87 ? 9.023 -26.453 -11.055 1 96 87 ALA B N 1
ATOM 1848 C CA . ALA B 1 87 ? 7.711 -26.469 -11.695 1 96 87 ALA B CA 1
ATOM 1849 C C . ALA B 1 87 ? 7.59 -27.609 -12.688 1 96 87 ALA B C 1
ATOM 1851 O O . ALA B 1 87 ? 8.586 -28.031 -13.281 1 96 87 ALA B O 1
ATOM 1852 N N . GLN B 1 88 ? 6.395 -28.125 -12.789 1 95.56 88 GLN B N 1
ATOM 1853 C CA . GLN B 1 88 ? 6.047 -29.094 -13.82 1 95.56 88 GLN B CA 1
ATOM 1854 C C . GLN B 1 88 ? 4.777 -28.672 -14.562 1 95.56 88 GLN B C 1
ATOM 1856 O O . GLN B 1 88 ? 3.707 -28.562 -13.961 1 95.56 88 GLN B O 1
ATOM 1861 N N . PRO B 1 89 ? 4.762 -28.484 -15.914 1 95.75 89 PRO B N 1
ATOM 1862 C CA . PRO B 1 89 ? 5.965 -28.484 -16.75 1 95.75 89 PRO B CA 1
ATOM 1863 C C . PRO B 1 89 ? 6.977 -27.422 -16.328 1 95.75 89 PRO B C 1
ATOM 1865 O O . PRO B 1 89 ? 6.645 -26.516 -15.562 1 95.75 89 PRO B O 1
ATOM 1868 N N . ALA B 1 90 ? 8.211 -27.516 -16.875 1 93.69 90 ALA B N 1
ATOM 1869 C CA . ALA B 1 90 ? 9.281 -26.594 -16.5 1 93.69 90 ALA B CA 1
ATOM 1870 C C . ALA B 1 90 ? 8.945 -25.172 -16.953 1 93.69 90 ALA B C 1
ATOM 1872 O O . ALA B 1 90 ? 8.375 -24.969 -18.016 1 93.69 90 ALA B O 1
ATOM 1873 N N . LEU B 1 91 ? 9.414 -24.25 -16.109 1 92.56 91 LEU B N 1
ATOM 1874 C CA . LEU B 1 91 ? 9.203 -22.828 -16.422 1 92.56 91 LEU B CA 1
ATOM 1875 C C . LEU B 1 91 ? 10.078 -22.406 -17.594 1 92.56 91 LEU B C 1
ATOM 1877 O O . LEU B 1 91 ? 11.156 -22.953 -17.812 1 92.56 91 LEU B O 1
ATOM 1881 N N . SER B 1 92 ? 9.625 -21.469 -18.297 1 94.12 92 SER B N 1
ATOM 1882 C CA . SER B 1 92 ? 10.359 -20.922 -19.438 1 94.12 92 SER B CA 1
ATOM 1883 C C . SER B 1 92 ? 11.297 -19.797 -19.016 1 94.12 92 SER B C 1
ATOM 1885 O O . SER B 1 92 ? 11.922 -19.141 -19.844 1 94.12 92 SER B O 1
ATOM 1887 N N . TYR B 1 93 ? 11.375 -19.469 -17.797 1 95.75 93 TYR B N 1
ATOM 1888 C CA . TYR B 1 93 ? 12.219 -18.438 -17.219 1 95.75 93 TYR B CA 1
ATOM 1889 C C . TYR B 1 93 ? 13 -18.969 -16.031 1 95.75 93 TYR B C 1
ATOM 1891 O O . TYR B 1 93 ? 12.656 -20 -15.461 1 95.75 93 TYR B O 1
ATOM 1899 N N . SER B 1 94 ? 14.039 -18.312 -15.602 1 95.69 94 SER B N 1
ATOM 1900 C CA . SER B 1 94 ? 15 -18.828 -14.641 1 95.69 94 SER B CA 1
ATOM 1901 C C . SER B 1 94 ? 14.508 -18.656 -13.203 1 95.69 94 SER B C 1
ATOM 1903 O O . SER B 1 94 ? 14.797 -19.484 -12.336 1 95.69 94 SER B O 1
ATOM 1905 N N . SER B 1 95 ? 13.844 -17.5 -12.992 1 96.75 95 SER B N 1
ATOM 1906 C CA . SER B 1 95 ? 13.453 -17.266 -11.602 1 96.75 95 SER B CA 1
ATOM 1907 C C . SER B 1 95 ? 12.328 -16.25 -11.508 1 96.75 95 SER B C 1
ATOM 1909 O O . SER B 1 95 ? 12.133 -15.445 -12.422 1 96.75 95 SER B O 1
ATOM 1911 N N . VAL B 1 96 ? 11.625 -16.328 -10.398 1 97.62 96 VAL B N 1
ATOM 1912 C CA . VAL B 1 96 ? 10.602 -15.352 -10.062 1 97.62 96 VAL B CA 1
ATOM 1913 C C . VAL B 1 96 ? 10.477 -15.234 -8.547 1 97.62 96 VAL B C 1
ATOM 1915 O O . VAL B 1 96 ? 10.547 -16.234 -7.832 1 97.62 96 VAL B O 1
ATOM 1918 N N . ILE B 1 97 ? 10.344 -14.055 -8.062 1 98.19 97 ILE B N 1
ATOM 1919 C CA . ILE B 1 97 ? 10 -13.781 -6.668 1 98.19 97 ILE B CA 1
ATOM 1920 C C . ILE B 1 97 ? 8.672 -13.031 -6.609 1 98.19 97 ILE B C 1
ATOM 1922 O O . ILE B 1 97 ? 8.477 -12.039 -7.32 1 98.19 97 ILE B O 1
ATOM 1926 N N . SER B 1 98 ? 7.766 -13.531 -5.801 1 98.5 98 SER B N 1
ATOM 1927 C CA . SER B 1 98 ? 6.445 -12.93 -5.641 1 98.5 98 SER B CA 1
ATOM 1928 C C . SER B 1 98 ? 6.23 -12.453 -4.207 1 98.5 98 SER B C 1
ATOM 1930 O O . SER B 1 98 ? 6.773 -13.031 -3.266 1 98.5 98 SER B O 1
ATOM 1932 N N . THR B 1 99 ? 5.488 -11.375 -4.031 1 98.81 99 THR B N 1
ATOM 1933 C CA . THR B 1 99 ? 5.145 -10.836 -2.721 1 98.81 99 THR B CA 1
ATOM 1934 C C . THR B 1 99 ? 3.674 -10.438 -2.668 1 98.81 99 THR B C 1
ATOM 1936 O O . THR B 1 99 ? 3.156 -9.828 -3.609 1 98.81 99 THR B O 1
ATOM 1939 N N . ILE B 1 100 ? 2.969 -10.836 -1.601 1 98.94 100 ILE B N 1
ATOM 1940 C CA . ILE B 1 100 ? 1.629 -10.359 -1.271 1 98.94 100 ILE B CA 1
ATOM 1941 C C . ILE B 1 100 ? 1.689 -9.453 -0.043 1 98.94 100 ILE B C 1
ATOM 1943 O O . ILE B 1 100 ? 2.25 -9.828 0.988 1 98.94 100 ILE B O 1
ATOM 1947 N N . THR B 1 101 ? 1.228 -8.289 -0.157 1 98.88 101 THR B N 1
ATOM 1948 C CA . THR B 1 101 ? 1.193 -7.328 0.944 1 98.88 101 THR B CA 1
ATOM 1949 C C . THR B 1 101 ? -0.227 -6.816 1.171 1 98.88 101 THR B C 1
ATOM 1951 O O . THR B 1 101 ? -0.95 -6.535 0.213 1 98.88 101 THR B O 1
ATOM 1954 N N . LEU B 1 102 ? -0.63 -6.672 2.428 1 98.88 102 LEU B N 1
ATOM 1955 C CA . LEU B 1 102 ? -1.963 -6.207 2.799 1 98.88 102 LEU B CA 1
ATOM 1956 C C . LEU B 1 102 ? -1.885 -4.922 3.615 1 98.88 102 LEU B C 1
ATOM 1958 O O . LEU B 1 102 ? -1.005 -4.773 4.465 1 98.88 102 LEU B O 1
ATOM 1962 N N . TRP B 1 103 ? -2.805 -4.016 3.352 1 98.62 103 TRP B N 1
ATOM 1963 C CA . TRP B 1 103 ? -2.98 -2.789 4.121 1 98.62 103 TRP B CA 1
ATOM 1964 C C . TRP B 1 103 ? -4.445 -2.578 4.484 1 98.62 103 TRP B C 1
ATOM 1966 O O . TRP B 1 103 ? -5.336 -2.838 3.67 1 98.62 103 TRP B O 1
ATOM 1976 N N . SER B 1 104 ? -4.703 -2.086 5.695 1 98.44 104 SER B N 1
ATOM 1977 C CA . SER B 1 104 ? -6.066 -1.745 6.09 1 98.44 104 SER B CA 1
ATOM 1978 C C . SER B 1 104 ? -6.508 -0.425 5.465 1 98.44 104 SER B C 1
ATOM 1980 O O . SER B 1 104 ? -5.703 0.495 5.309 1 98.44 104 SER B O 1
ATOM 1982 N N . VAL B 1 105 ? -7.723 -0.365 5.043 1 98.44 105 VAL B N 1
ATOM 1983 C CA . VAL B 1 105 ? -8.367 0.907 4.734 1 98.44 105 VAL B CA 1
ATOM 1984 C C . VAL B 1 105 ? -9.023 1.476 5.988 1 98.44 105 VAL B C 1
ATOM 1986 O O . VAL B 1 105 ? -9.977 0.899 6.516 1 98.44 105 VAL B O 1
ATOM 1989 N N . THR B 1 106 ? -8.555 2.629 6.461 1 98.19 106 THR B N 1
ATOM 1990 C CA . THR B 1 106 ? -8.898 3.029 7.82 1 98.19 106 THR B CA 1
ATOM 1991 C C . THR B 1 106 ? -10.023 4.059 7.812 1 98.19 106 THR B C 1
ATOM 1993 O O . THR B 1 106 ? -10.664 4.297 8.836 1 98.19 106 THR B O 1
ATOM 1996 N N . THR B 1 107 ? -10.25 4.754 6.625 1 98.12 107 THR B N 1
ATOM 1997 C CA . THR B 1 107 ? -11.266 5.797 6.59 1 98.12 107 THR B CA 1
ATOM 1998 C C . THR B 1 107 ? -11.922 5.871 5.211 1 98.12 107 THR B C 1
ATOM 2000 O O . THR B 1 107 ? -11.508 5.168 4.289 1 98.12 107 THR B O 1
ATOM 2003 N N . GLY B 1 108 ? -13.008 6.672 5.113 1 96.44 108 GLY B N 1
ATOM 2004 C CA . GLY B 1 108 ? -13.688 6.871 3.842 1 96.44 108 GLY B CA 1
ATOM 2005 C C . GLY B 1 108 ? -14.758 5.832 3.568 1 96.44 108 GLY B C 1
ATOM 2006 O O . GLY B 1 108 ? -15.164 5.102 4.473 1 96.44 108 GLY B O 1
ATOM 2007 N N . GLU B 1 109 ? -15.164 5.75 2.299 1 93.25 109 GLU B N 1
ATOM 2008 C CA . GLU B 1 109 ? -16.281 4.918 1.845 1 93.25 109 GLU B CA 1
ATOM 2009 C C . GLU B 1 109 ? -16 3.439 2.084 1 93.25 109 GLU B C 1
ATOM 2011 O O . GLU B 1 109 ? -16.906 2.666 2.375 1 93.25 109 GLU B O 1
ATOM 2016 N N . PHE B 1 110 ? -14.781 3.064 2.172 1 94.88 110 PHE B N 1
ATOM 2017 C CA . PHE B 1 110 ? -14.422 1.651 2.227 1 94.88 110 PHE B CA 1
ATOM 2018 C C . PHE B 1 110 ? -13.672 1.334 3.514 1 94.88 110 PHE B C 1
ATOM 2020 O O . PHE B 1 110 ? -12.867 0.396 3.555 1 94.88 110 PHE B O 1
ATOM 2027 N N . ALA B 1 111 ? -13.898 2.111 4.449 1 96.94 111 ALA B N 1
ATOM 2028 C CA . ALA B 1 111 ? -13.305 1.829 5.75 1 96.94 111 ALA B CA 1
ATOM 2029 C C . ALA B 1 111 ? -13.578 0.391 6.184 1 96.94 111 ALA B C 1
ATOM 2031 O O . ALA B 1 111 ? -14.641 -0.163 5.879 1 96.94 111 ALA B O 1
ATOM 2032 N N . ASP B 1 112 ? -12.539 -0.253 6.805 1 97.19 112 ASP B N 1
ATOM 2033 C CA . ASP B 1 112 ? -12.602 -1.604 7.355 1 97.19 112 ASP B CA 1
ATOM 2034 C C . ASP B 1 112 ? -12.469 -2.652 6.254 1 97.19 112 ASP B C 1
ATOM 2036 O O . ASP B 1 112 ? -12.766 -3.828 6.465 1 97.19 112 ASP B O 1
ATOM 2040 N N . SER B 1 113 ? -12.18 -2.227 5.066 1 98.31 113 SER B N 1
ATOM 2041 C CA . SER B 1 113 ? -11.75 -3.139 4.008 1 98.31 113 SER B CA 1
ATOM 2042 C C . SER B 1 113 ? -10.234 -3.295 3.99 1 98.31 113 SER B C 1
ATOM 2044 O O . SER B 1 113 ? -9.539 -2.775 4.867 1 98.31 113 SER B O 1
ATOM 2046 N N . THR B 1 114 ? -9.711 -4.113 3.09 1 98.81 114 THR B N 1
ATOM 2047 C CA . THR B 1 114 ? -8.281 -4.398 3.006 1 98.81 114 THR B CA 1
ATOM 2048 C C . THR B 1 114 ? -7.777 -4.223 1.577 1 98.81 114 THR B C 1
ATOM 2050 O O . THR B 1 114 ? -8.359 -4.766 0.636 1 98.81 114 THR B O 1
ATOM 2053 N N . PHE B 1 115 ? -6.816 -3.381 1.343 1 98.88 115 PHE B N 1
ATOM 2054 C CA . PHE B 1 115 ? -6.086 -3.311 0.083 1 98.88 115 PHE B CA 1
ATOM 2055 C C . PHE B 1 115 ? -5.027 -4.402 0.01 1 98.88 115 PHE B C 1
ATOM 2057 O O . PHE B 1 115 ? -4.223 -4.559 0.93 1 98.88 115 PHE B O 1
ATOM 2064 N N . VAL B 1 116 ? -5.043 -5.223 -1.033 1 98.94 116 VAL B N 1
ATOM 2065 C CA . VAL B 1 116 ? -4.086 -6.301 -1.253 1 98.94 116 VAL B CA 1
ATOM 2066 C C . VAL B 1 116 ? -3.312 -6.051 -2.547 1 98.94 116 VAL B C 1
ATOM 2068 O O . VAL B 1 116 ? -3.908 -5.773 -3.59 1 98.94 116 VAL B O 1
ATOM 2071 N N . GLN B 1 117 ? -2.02 -6.086 -2.494 1 98.88 117 GLN B N 1
ATOM 2072 C CA . GLN B 1 117 ? -1.159 -6.016 -3.672 1 98.88 117 GLN B CA 1
ATOM 2073 C C . GLN B 1 117 ? -0.344 -7.293 -3.836 1 98.88 117 GLN B C 1
ATOM 2075 O O . GLN B 1 117 ? 0.244 -7.789 -2.871 1 98.88 117 GLN B O 1
ATOM 2080 N N . TRP B 1 118 ? -0.387 -7.875 -5 1 98.81 118 TRP B N 1
ATOM 2081 C CA . TRP B 1 118 ? 0.345 -9.078 -5.375 1 98.81 118 TRP B CA 1
ATOM 2082 C C . TRP B 1 118 ? 1.316 -8.797 -6.516 1 98.81 118 TRP B C 1
ATOM 2084 O O . TRP B 1 118 ? 0.899 -8.594 -7.656 1 98.81 118 TRP B O 1
ATOM 2094 N N . THR B 1 119 ? 2.662 -8.867 -6.207 1 98.38 119 THR B N 1
ATOM 2095 C CA . THR B 1 119 ? 3.68 -8.531 -7.199 1 98.38 119 THR B CA 1
ATOM 2096 C C . THR B 1 119 ? 4.473 -9.773 -7.594 1 98.38 119 THR B C 1
ATOM 2098 O O . THR B 1 119 ? 4.426 -10.797 -6.902 1 98.38 119 THR B O 1
ATOM 2101 N N . GLY B 1 120 ? 5.098 -9.719 -8.742 1 97.94 120 GLY B N 1
ATOM 2102 C CA . GLY B 1 120 ? 6.059 -10.703 -9.211 1 97.94 120 GLY B CA 1
ATOM 2103 C C . GLY B 1 120 ? 7.203 -10.094 -10 1 97.94 120 GLY B C 1
ATOM 2104 O O . GLY B 1 120 ? 6.98 -9.242 -10.867 1 97.94 120 GLY B O 1
ATOM 2105 N N . GLN B 1 121 ? 8.391 -10.453 -9.641 1 97.44 121 GLN B N 1
ATOM 2106 C CA . GLN B 1 121 ? 9.594 -10.047 -10.359 1 97.44 121 GLN B CA 1
ATOM 2107 C C . GLN B 1 121 ? 10.25 -11.242 -11.047 1 97.44 121 GLN B C 1
ATOM 2109 O O . GLN B 1 121 ? 10.797 -12.125 -10.375 1 97.44 121 GLN B O 1
ATOM 2114 N N . PHE B 1 122 ? 10.289 -11.188 -12.375 1 97.69 122 PHE B N 1
ATOM 2115 C CA . PHE B 1 122 ? 10.812 -12.305 -13.164 1 97.69 122 PHE B CA 1
ATOM 2116 C C . PHE B 1 122 ? 12.234 -12.008 -13.633 1 97.69 122 PHE B C 1
ATOM 2118 O O . PHE B 1 122 ? 12.609 -10.844 -13.789 1 97.69 122 PHE B O 1
ATOM 2125 N N . SER B 1 123 ? 12.93 -13.086 -13.82 1 96.19 123 SER B N 1
ATOM 2126 C CA . SER B 1 123 ? 14.234 -12.953 -14.461 1 96.19 123 SER B CA 1
ATOM 2127 C C . SER B 1 123 ? 14.109 -12.398 -15.875 1 96.19 123 SER B C 1
ATOM 2129 O O . SER B 1 123 ? 13.016 -12.398 -16.453 1 96.19 123 SER B O 1
ATOM 2131 N N . SER B 1 124 ? 15.203 -11.93 -16.453 1 94.12 124 SER B N 1
ATOM 2132 C CA . SER B 1 124 ? 15.211 -11.18 -17.719 1 94.12 124 SER B CA 1
ATOM 2133 C C . SER B 1 124 ? 14.836 -12.078 -18.891 1 94.12 124 SER B C 1
ATOM 2135 O O . SER B 1 124 ? 14.523 -11.586 -19.969 1 94.12 124 SER B O 1
ATOM 2137 N N . ASP B 1 125 ? 14.891 -13.344 -18.75 1 94.88 125 ASP B N 1
ATOM 2138 C CA . ASP B 1 125 ? 14.602 -14.281 -19.828 1 94.88 125 ASP B CA 1
ATOM 2139 C C . ASP B 1 125 ? 13.102 -14.547 -19.938 1 94.88 125 ASP B C 1
ATOM 2141 O O . ASP B 1 125 ? 12.664 -15.273 -20.844 1 94.88 125 ASP B O 1
ATOM 2145 N N . ALA B 1 126 ? 12.312 -13.945 -19.062 1 94.19 126 ALA B N 1
ATOM 2146 C CA . ALA B 1 126 ? 10.867 -14.094 -19.156 1 94.19 126 ALA B CA 1
ATOM 2147 C C . ALA B 1 126 ? 10.297 -13.266 -20.312 1 94.19 126 ALA B C 1
ATOM 2149 O O . ALA B 1 126 ? 10.703 -12.117 -20.516 1 94.19 126 ALA B O 1
ATOM 2150 N N . ASP B 1 127 ? 9.375 -13.836 -20.969 1 91.69 127 ASP B N 1
ATOM 2151 C CA . ASP B 1 127 ? 8.789 -13.094 -22.078 1 91.69 127 ASP B CA 1
ATOM 2152 C C . ASP B 1 127 ? 7.426 -12.516 -21.703 1 91.69 127 ASP B C 1
ATOM 2154 O O . ASP B 1 127 ? 6.965 -12.703 -20.562 1 91.69 127 ASP B O 1
ATOM 2158 N N . ALA B 1 128 ? 6.852 -11.859 -22.672 1 91.12 128 ALA B N 1
ATOM 2159 C CA . ALA B 1 128 ? 5.613 -11.117 -22.422 1 91.12 128 ALA B CA 1
ATOM 2160 C C . ALA B 1 128 ? 4.465 -12.07 -22.094 1 91.12 128 ALA B C 1
ATOM 2162 O O . ALA B 1 128 ? 3.578 -11.727 -21.312 1 91.12 128 ALA B O 1
ATOM 2163 N N . SER B 1 129 ? 4.48 -13.211 -22.656 1 93 129 SER B N 1
ATOM 2164 C CA . SER B 1 129 ? 3.404 -14.172 -22.422 1 93 129 SER B CA 1
ATOM 2165 C C . SER B 1 129 ? 3.424 -14.68 -20.984 1 93 129 SER B C 1
ATOM 2167 O O . SER B 1 129 ? 2.369 -14.938 -20.406 1 93 129 SER B O 1
ATOM 2169 N N . VAL B 1 130 ? 4.645 -14.812 -20.438 1 93.44 130 VAL B N 1
ATOM 2170 C CA . VAL B 1 130 ? 4.816 -15.242 -19.062 1 93.44 130 VAL B CA 1
ATOM 2171 C C . VAL B 1 130 ? 4.211 -14.211 -18.109 1 93.44 130 VAL B C 1
ATOM 2173 O O . VAL B 1 130 ? 3.443 -14.555 -17.219 1 93.44 130 VAL B O 1
ATOM 2176 N N . VAL B 1 131 ? 4.535 -13.039 -18.391 1 94.56 131 VAL B N 1
ATOM 2177 C CA . VAL B 1 131 ? 4.09 -11.938 -17.547 1 94.56 131 VAL B CA 1
ATOM 2178 C C . VAL B 1 131 ? 2.574 -11.781 -17.656 1 94.56 131 VAL B C 1
ATOM 2180 O O . VAL B 1 131 ? 1.891 -11.555 -16.656 1 94.56 131 VAL B O 1
ATOM 2183 N N . ALA B 1 132 ? 2.037 -11.945 -18.844 1 94.44 132 ALA B N 1
ATOM 2184 C CA . ALA B 1 132 ? 0.595 -11.852 -19.062 1 94.44 132 ALA B CA 1
ATOM 2185 C C . ALA B 1 132 ? -0.149 -12.945 -18.297 1 94.44 132 ALA B C 1
ATOM 2187 O O . ALA B 1 132 ? -1.195 -12.688 -17.703 1 94.44 132 ALA B O 1
ATOM 2188 N N . ASP B 1 133 ? 0.354 -14.141 -18.328 1 93.62 133 ASP B N 1
ATOM 2189 C CA . ASP B 1 133 ? -0.249 -15.266 -17.609 1 93.62 133 ASP B CA 1
ATOM 2190 C C . ASP B 1 133 ? -0.218 -15.031 -16.109 1 93.62 133 ASP B C 1
ATOM 2192 O O . ASP B 1 133 ? -1.204 -15.289 -15.406 1 93.62 133 ASP B O 1
ATOM 2196 N N . ALA B 1 134 ? 0.885 -14.531 -15.648 1 95.94 134 ALA B N 1
ATOM 2197 C CA . ALA B 1 134 ? 1.04 -14.234 -14.227 1 95.94 134 ALA B CA 1
ATOM 2198 C C . ALA B 1 134 ? 0.047 -13.164 -13.781 1 95.94 134 ALA B C 1
ATOM 2200 O O . ALA B 1 134 ? -0.543 -13.273 -12.703 1 95.94 134 ALA B O 1
ATOM 2201 N N . SER B 1 135 ? -0.071 -12.164 -14.609 1 97 135 SER B N 1
ATOM 2202 C CA . SER B 1 135 ? -1.038 -11.109 -14.328 1 97 135 SER B CA 1
ATOM 2203 C C . SER B 1 135 ? -2.455 -11.664 -14.242 1 97 135 SER B C 1
ATOM 2205 O O . SER B 1 135 ? -3.182 -11.383 -13.289 1 97 135 SER B O 1
ATOM 2207 N N . TRP B 1 136 ? -2.809 -12.484 -15.148 1 96.75 136 TRP B N 1
ATOM 2208 C CA . TRP B 1 136 ? -4.141 -13.078 -15.195 1 96.75 136 TRP B CA 1
ATOM 2209 C C . TRP B 1 136 ? -4.402 -13.93 -13.961 1 96.75 136 TRP B C 1
ATOM 2211 O O . TRP B 1 136 ? -5.469 -13.836 -13.344 1 96.75 136 TRP B O 1
ATOM 2221 N N . LYS B 1 137 ? -3.49 -14.758 -13.586 1 96.62 137 LYS B N 1
ATOM 2222 C CA . LYS B 1 137 ? -3.666 -15.656 -12.445 1 96.62 137 LYS B CA 1
ATOM 2223 C C . LYS B 1 137 ? -3.846 -14.867 -11.148 1 96.62 137 LYS B C 1
ATOM 2225 O O . LYS B 1 137 ? -4.66 -15.234 -10.305 1 96.62 137 LYS B O 1
ATOM 2230 N N . ARG B 1 138 ? -3.084 -13.766 -11.023 1 98.19 138 ARG B N 1
ATOM 2231 C CA . ARG B 1 138 ? -3.197 -12.945 -9.828 1 98.19 138 ARG B CA 1
ATOM 2232 C C . ARG B 1 138 ? -4.543 -12.227 -9.781 1 98.19 138 ARG B C 1
ATOM 2234 O O . ARG B 1 138 ? -5.172 -12.148 -8.719 1 98.19 138 ARG B O 1
ATOM 2241 N N . LYS B 1 139 ? -4.98 -11.727 -10.938 1 98.31 139 LYS B N 1
ATOM 2242 C CA . LYS B 1 139 ? -6.285 -11.078 -11 1 98.31 139 LYS B CA 1
ATOM 2243 C C . LYS B 1 139 ? -7.406 -12.055 -10.648 1 98.31 139 LYS B C 1
ATOM 2245 O O . LYS B 1 139 ? -8.312 -11.711 -9.891 1 98.31 139 LYS B O 1
ATOM 2250 N N . ASP B 1 140 ? -7.273 -13.242 -11.203 1 98.19 140 ASP B N 1
ATOM 2251 C CA . ASP B 1 140 ? -8.25 -14.281 -10.914 1 98.19 140 ASP B CA 1
ATOM 2252 C C . ASP B 1 140 ? -8.258 -14.641 -9.43 1 98.19 140 ASP B C 1
ATOM 2254 O O . ASP B 1 140 ? -9.312 -14.742 -8.812 1 98.19 140 ASP B O 1
ATOM 2258 N N . ALA B 1 141 ? -7.117 -14.797 -8.883 1 98.62 141 ALA B N 1
ATOM 2259 C CA . ALA B 1 141 ? -6.969 -15.133 -7.469 1 98.62 141 ALA B CA 1
ATOM 2260 C C . ALA B 1 141 ? -7.562 -14.047 -6.578 1 98.62 141 ALA B C 1
ATOM 2262 O O . ALA B 1 141 ? -8.281 -14.344 -5.621 1 98.62 141 ALA B O 1
ATOM 2263 N N . LEU B 1 142 ? -7.285 -12.805 -6.891 1 98.75 142 LEU B N 1
ATOM 2264 C CA . LEU B 1 142 ? -7.797 -11.695 -6.094 1 98.75 142 LEU B CA 1
ATOM 2265 C C . LEU B 1 142 ? -9.32 -11.625 -6.176 1 98.75 142 LEU B C 1
ATOM 2267 O O . LEU B 1 142 ? -9.984 -11.25 -5.207 1 98.75 142 LEU B O 1
ATOM 2271 N N . GLY B 1 143 ? -9.859 -11.977 -7.32 1 98.44 143 GLY B N 1
ATOM 2272 C CA . GLY B 1 143 ? -11.305 -12.102 -7.441 1 98.44 143 GLY B CA 1
ATOM 2273 C C . GLY B 1 143 ? -11.883 -13.18 -6.547 1 98.44 143 GLY B C 1
ATOM 2274 O O . GLY B 1 143 ? -12.906 -12.961 -5.891 1 98.44 143 GLY B O 1
ATOM 2275 N N . ASP B 1 144 ? -11.25 -14.336 -6.551 1 98.69 144 ASP B N 1
ATOM 2276 C CA . ASP B 1 144 ? -11.695 -15.438 -5.703 1 98.69 144 ASP B CA 1
ATOM 2277 C C . ASP B 1 144 ? -11.578 -15.078 -4.223 1 98.69 144 ASP B C 1
ATOM 2279 O O . ASP B 1 144 ? -12.422 -15.469 -3.416 1 98.69 144 ASP B O 1
ATOM 2283 N N . LEU B 1 145 ? -10.508 -14.383 -3.885 1 98.62 145 LEU B N 1
ATOM 2284 C CA . LEU B 1 145 ? -10.312 -13.938 -2.51 1 98.62 145 LEU B CA 1
ATOM 2285 C C . LEU B 1 145 ? -11.469 -13.047 -2.059 1 98.62 145 LEU B C 1
ATOM 2287 O O . LEU B 1 145 ? -11.969 -13.188 -0.943 1 98.62 145 LEU B O 1
ATOM 2291 N N . ALA B 1 146 ? -11.875 -12.156 -2.924 1 98.25 146 ALA B N 1
ATOM 2292 C CA . ALA B 1 146 ? -12.992 -11.258 -2.629 1 98.25 146 ALA B CA 1
ATOM 2293 C C . ALA B 1 146 ? -14.273 -12.047 -2.385 1 98.25 146 ALA B C 1
ATOM 2295 O O . ALA B 1 146 ? -15.062 -11.711 -1.494 1 98.25 146 ALA B O 1
ATOM 2296 N N . LYS B 1 147 ? -14.43 -13.086 -3.117 1 97.69 147 LYS B N 1
ATOM 2297 C CA . LYS B 1 147 ? -15.609 -13.93 -2.963 1 97.69 147 LYS B CA 1
ATOM 2298 C C . LYS B 1 147 ? -15.555 -14.727 -1.66 1 97.69 147 LYS B C 1
ATOM 2300 O O . LYS B 1 147 ? -16.578 -14.938 -1.012 1 97.69 147 LYS B O 1
ATOM 2305 N N . ALA B 1 148 ? -14.406 -15.078 -1.312 1 97.62 148 ALA B N 1
ATOM 2306 C CA . ALA B 1 148 ? -14.211 -15.961 -0.167 1 97.62 148 ALA B CA 1
ATOM 2307 C C . ALA B 1 148 ? -14.531 -15.242 1.143 1 97.62 148 ALA B C 1
ATOM 2309 O O . ALA B 1 148 ? -14.922 -15.875 2.125 1 97.62 148 ALA B O 1
ATOM 2310 N N . VAL B 1 149 ? -14.328 -13.953 1.224 1 95.94 149 VAL B N 1
ATOM 2311 C CA . VAL B 1 149 ? -14.539 -13.227 2.473 1 95.94 149 VAL B CA 1
ATOM 2312 C C . VAL B 1 149 ? -16.016 -12.859 2.617 1 95.94 149 VAL B C 1
ATOM 2314 O O . VAL B 1 149 ? -16.453 -12.43 3.689 1 95.94 149 VAL B O 1
ATOM 2317 N N . LYS B 1 150 ? -16.844 -12.781 1.551 1 85.88 150 LYS B N 1
ATOM 2318 C CA . LYS B 1 150 ? -18.281 -12.555 1.604 1 85.88 150 LYS B CA 1
ATOM 2319 C C . LYS B 1 150 ? -19.016 -13.797 2.084 1 85.88 150 LYS B C 1
ATOM 2321 O O . LYS B 1 150 ? -20.141 -13.711 2.58 1 85.88 150 LYS B O 1
ATOM 2326 N N . ALA B 1 151 ? -18.359 -14.828 1.941 1 64.19 151 ALA B N 1
ATOM 2327 C CA . ALA B 1 151 ? -19 -16.094 2.332 1 64.19 151 ALA B CA 1
ATOM 2328 C C . ALA B 1 151 ? -18.953 -16.266 3.846 1 64.19 151 ALA B C 1
ATOM 2330 O O . ALA B 1 151 ? -18.078 -15.734 4.523 1 64.19 151 ALA B O 1
#

Nearest PDB structures (foldseek):
  5mmq-assembly1_B  TM=8.095E-01  e=3.817E-08  Citrus sinensis
  3nj1-assembly1_A-2  TM=7.521E-01  e=1.757E-08  Arabidopsis thaliana
  5jo2-assembly1_A  TM=7.870E-01  e=5.461E-08  Arabidopsis thaliana
  3klx-assembly1_B  TM=7.995E-01  e=3.687E-07  Arabidopsis thaliana
  3klx-assembly1_A  TM=7.339E-01  e=5.598E-07  Arabidopsis thaliana

Solvent-accessible surface area (backbone atoms only — not comparable to full-atom values): 16030 Å² total; per-residue (Å²): 131,78,75,78,69,81,58,49,58,38,79,39,21,32,72,29,87,35,39,44,71,63,57,55,71,55,72,36,80,43,50,37,36,80,41,27,80,61,33,69,40,35,25,71,45,60,86,83,78,52,94,54,89,53,34,25,26,44,31,33,70,89,64,41,34,38,33,33,35,59,73,42,76,35,84,90,66,39,33,40,29,34,31,60,78,46,47,39,73,71,69,84,42,86,43,43,44,33,38,41,41,49,43,62,21,66,31,70,95,52,42,53,13,18,40,38,38,44,37,35,44,41,33,87,67,42,50,66,67,57,47,51,51,52,47,50,54,48,48,51,36,53,49,30,47,45,53,52,61,75,99,130,78,76,80,70,80,56,48,58,37,79,41,20,32,74,30,86,37,40,44,71,64,56,54,72,58,74,36,78,44,49,38,37,80,41,26,79,62,32,68,39,36,24,72,43,57,85,81,78,52,93,56,90,53,35,26,25,42,32,34,68,89,64,41,36,40,34,33,36,60,74,43,78,36,83,89,66,39,33,41,29,34,32,60,78,47,46,39,73,70,67,83,43,86,41,44,43,33,37,41,39,50,43,61,20,66,32,70,95,52,43,52,13,19,40,38,40,44,37,36,45,41,33,87,68,42,51,67,68,56,47,52,50,52,45,50,53,48,48,52,36,54,49,30,47,45,53,51,63,76,98